Protein AF-A0A7S0LTJ5-F1 (afdb_monomer)

Sequence (245 aa):
NITTPVTHLGFISEWAPYTSPRCLSLFGGDMSKCTDASYAWQAVRTPLFIRENQFDTAKLANCGLDMRRVLSATDYSYLKQWGTWVRQVLSEIGARPEHGFFSPSCLEHGGNLGWSVAPAIKNVSMRAALSAWFFETGAAATQLVDECGELPCTVGQTERACPHLPSQDPLPASCQARLEQLCPGLEGEGDICDECVERHAGGLIAHGCPKRGPPVLSAYCGSLDTTIGHVVCDLNDGARERHSK

Solvent-accessible surface area (backbone atoms only — not comparable to full-atom values): 14331 Å² total; per-residue (Å²): 136,84,80,72,73,85,64,77,46,62,60,52,73,73,63,58,68,91,68,61,69,61,31,26,66,74,51,78,62,42,62,69,48,55,75,34,69,92,50,31,56,80,51,54,84,68,74,47,75,46,77,49,44,46,40,30,45,63,62,42,39,77,28,52,48,66,79,66,44,69,77,47,76,67,53,55,54,47,46,33,51,47,30,50,50,46,52,49,52,51,51,63,51,51,74,40,78,72,36,27,31,44,28,48,33,21,57,41,64,69,74,55,68,41,80,89,45,30,41,41,53,95,85,40,39,57,51,51,19,51,51,16,50,76,66,67,63,72,79,42,69,28,69,42,71,51,80,91,61,62,56,60,37,61,56,47,103,50,101,39,48,38,56,74,66,57,70,86,65,75,72,48,70,59,21,50,57,48,45,47,71,76,42,65,91,25,70,35,51,36,70,65,23,43,56,44,51,62,76,40,42,73,67,37,40,76,40,67,32,78,92,75,61,60,39,67,46,14,64,42,13,30,58,84,74,79,79,71,81,69,64,60,65,46,82,90,46,89,84,51,83,70,80,82,130

Foldseek 3Di:
DDPPPPPPCPCCVVVVDDFDPQLCVVVVNPVVLSVDPLRVVVSDPAAEEEEEELAAQVVQVVQQDDLLADADPVNLVLQLVSSVLSVVSLVVVVVPVLYFYDYALANYHPPQRDQPQPAAAVNHGPVNLVCCSVVVVVPDPRHGYHDPDSHRDFPDPDPNTGADRQDPDPQDPQLVVVLCVQPPPQFQVAPVSVVSCVVCLVVSVVRVHDNDDSNVCNRGNRHPCVPDDGQGADPVDPDDRDPDD

Mean predicted aligned error: 9.46 Å

Structure (mmCIF, N/CA/C/O backbone):
data_AF-A0A7S0LTJ5-F1
#
_entry.id   AF-A0A7S0LTJ5-F1
#
loop_
_atom_site.group_PDB
_atom_site.id
_atom_site.type_symbol
_atom_site.label_atom_id
_atom_site.label_alt_id
_atom_site.label_comp_id
_atom_site.label_asym_id
_atom_site.label_entity_id
_atom_site.label_seq_id
_atom_site.pdbx_PDB_ins_code
_atom_site.Cartn_x
_atom_site.Cartn_y
_atom_site.Cartn_z
_atom_site.occupancy
_atom_site.B_iso_or_equiv
_atom_site.auth_seq_id
_atom_site.auth_comp_id
_atom_site.auth_asym_id
_atom_site.auth_atom_id
_atom_site.pdbx_PDB_model_num
ATOM 1 N N . ASN A 1 1 ? 8.424 -39.182 2.571 1.00 37.88 1 ASN A N 1
ATOM 2 C CA . ASN A 1 1 ? 8.804 -37.762 2.423 1.00 37.88 1 ASN A CA 1
ATOM 3 C C . ASN A 1 1 ? 7.888 -36.918 3.277 1.00 37.88 1 ASN A C 1
ATOM 5 O O . ASN A 1 1 ? 6.763 -36.650 2.882 1.00 37.88 1 ASN A O 1
ATOM 9 N N . ILE A 1 2 ? 8.342 -36.622 4.492 1.00 31.58 2 ILE A N 1
ATOM 10 C CA . ILE A 1 2 ? 7.628 -35.792 5.460 1.00 31.58 2 ILE A CA 1
ATOM 11 C C . ILE A 1 2 ? 7.921 -34.348 5.061 1.00 31.58 2 ILE A C 1
ATOM 13 O O . ILE A 1 2 ? 9.043 -33.882 5.221 1.00 31.58 2 ILE A O 1
ATOM 17 N N . THR A 1 3 ? 6.940 -33.666 4.478 1.00 39.22 3 THR A N 1
ATOM 18 C CA . THR A 1 3 ? 6.964 -32.210 4.332 1.00 39.22 3 THR A CA 1
ATOM 19 C C . THR A 1 3 ? 6.720 -31.627 5.715 1.00 39.22 3 THR A C 1
ATOM 21 O O . THR A 1 3 ? 5.573 -31.419 6.111 1.00 39.22 3 THR A O 1
ATOM 24 N N . THR A 1 4 ? 7.781 -31.444 6.498 1.00 43.00 4 THR A N 1
ATOM 25 C CA . THR A 1 4 ? 7.702 -30.573 7.669 1.00 43.00 4 THR A CA 1
ATOM 26 C C . THR A 1 4 ? 7.307 -29.191 7.157 1.00 43.00 4 THR A C 1
ATOM 28 O O . THR A 1 4 ? 8.026 -28.667 6.303 1.00 43.00 4 THR A O 1
ATOM 31 N N . PRO A 1 5 ? 6.162 -28.631 7.588 1.00 47.91 5 PRO A N 1
ATOM 32 C CA . PRO A 1 5 ? 5.799 -27.272 7.215 1.00 47.91 5 PRO A CA 1
ATOM 33 C C . PRO A 1 5 ? 6.968 -26.365 7.587 1.00 47.91 5 PRO A C 1
ATOM 35 O O . PRO A 1 5 ? 7.539 -26.535 8.666 1.00 47.91 5 PRO A O 1
ATOM 38 N N . VAL A 1 6 ? 7.357 -25.464 6.682 1.00 46.94 6 VAL A N 1
ATOM 39 C CA . VAL A 1 6 ? 8.363 -24.448 6.982 1.00 46.94 6 VAL A CA 1
ATOM 40 C C . VAL A 1 6 ? 7.808 -23.660 8.150 1.00 46.94 6 VAL A C 1
ATOM 42 O O . VAL A 1 6 ? 6.841 -22.909 8.055 1.00 46.94 6 VAL A O 1
ATOM 45 N N . THR A 1 7 ? 8.356 -23.943 9.317 1.00 48.09 7 THR A N 1
ATOM 46 C CA . THR A 1 7 ? 7.959 -23.280 10.527 1.00 48.09 7 THR A CA 1
ATOM 47 C C . THR A 1 7 ? 8.568 -21.890 10.459 1.00 48.09 7 THR A C 1
ATOM 49 O O . THR A 1 7 ? 9.684 -21.678 10.921 1.00 48.09 7 THR A O 1
ATOM 52 N N . HIS A 1 8 ? 7.781 -20.915 9.997 1.00 50.94 8 HIS A N 1
ATOM 53 C CA . HIS A 1 8 ? 7.947 -19.497 10.353 1.00 50.94 8 HIS A CA 1
ATOM 54 C C . HIS A 1 8 ? 8.016 -19.283 11.892 1.00 50.94 8 HIS A C 1
ATOM 56 O O . HIS A 1 8 ? 8.243 -18.172 12.367 1.00 50.94 8 HIS A O 1
ATOM 62 N N . LEU A 1 9 ? 7.852 -20.362 12.679 1.00 48.22 9 LEU A N 1
ATOM 63 C CA . LEU A 1 9 ? 7.954 -20.451 14.131 1.00 48.22 9 LEU A CA 1
ATOM 64 C C . LEU A 1 9 ? 9.292 -20.017 14.719 1.00 48.22 9 LEU A C 1
ATOM 66 O O . LEU A 1 9 ? 9.274 -19.781 15.915 1.00 48.22 9 LEU A O 1
ATOM 70 N N . GLY A 1 10 ? 10.392 -19.875 13.966 1.00 55.12 10 GLY A N 1
ATOM 71 C CA . GLY A 1 10 ? 11.658 -19.400 14.552 1.00 55.12 10 GLY A CA 1
ATOM 72 C C . GLY A 1 10 ? 11.439 -18.139 15.395 1.00 55.12 10 GLY A C 1
ATOM 73 O O . GLY A 1 10 ? 11.703 -18.126 16.592 1.00 55.12 10 GLY A O 1
ATOM 74 N N . PHE A 1 11 ? 10.751 -17.142 14.830 1.00 60.41 11 PHE A N 1
ATOM 75 C CA . PHE A 1 11 ? 10.430 -15.914 15.558 1.00 60.41 11 PHE A CA 1
ATOM 76 C C . PHE A 1 11 ? 9.424 -16.109 16.701 1.00 60.41 11 PHE A C 1
ATOM 78 O O . PHE A 1 11 ? 9.600 -15.533 17.770 1.00 60.41 11 PHE A O 1
ATOM 85 N N . ILE A 1 12 ? 8.373 -16.915 16.526 1.00 66.62 12 ILE A N 1
ATOM 86 C CA . ILE A 1 12 ? 7.341 -17.071 17.566 1.00 66.62 12 ILE A CA 1
ATOM 87 C C . ILE A 1 12 ? 7.867 -17.881 18.758 1.00 66.62 12 ILE A C 1
ATOM 89 O O . ILE A 1 12 ? 7.607 -17.509 19.901 1.00 66.62 12 ILE A O 1
ATOM 93 N N . SER A 1 13 ? 8.617 -18.961 18.516 1.00 70.94 13 SER A N 1
ATOM 94 C CA . SER A 1 13 ? 9.175 -19.795 19.582 1.00 70.94 13 SER A CA 1
ATOM 95 C C . SER A 1 13 ? 10.356 -19.141 20.290 1.00 70.94 13 SER A C 1
ATOM 97 O O . SER A 1 13 ? 10.525 -19.364 21.484 1.00 70.94 13 SER A O 1
ATOM 99 N N . GLU A 1 14 ? 11.160 -18.342 19.583 1.00 78.38 14 GLU A N 1
ATOM 100 C CA . GLU A 1 14 ? 12.321 -17.672 20.182 1.00 78.38 14 GLU A CA 1
ATOM 101 C C . GLU A 1 14 ? 11.928 -16.409 20.952 1.00 78.38 14 GLU A C 1
ATOM 103 O O . GLU A 1 14 ? 12.437 -16.176 22.046 1.00 78.38 14 GLU A O 1
ATOM 108 N N . TRP A 1 15 ? 11.012 -15.600 20.410 1.00 78.19 15 TRP A N 1
ATOM 109 C CA . TRP A 1 15 ? 10.665 -14.305 21.002 1.00 78.19 15 TRP A CA 1
ATOM 110 C C . TRP A 1 15 ? 9.466 -14.371 21.942 1.00 78.19 15 TRP A C 1
ATOM 112 O O . TRP A 1 15 ? 9.281 -13.448 22.734 1.00 78.19 15 TRP A O 1
ATOM 122 N N . ALA A 1 16 ? 8.652 -15.431 21.849 1.00 80.56 16 ALA A N 1
ATOM 123 C CA . ALA A 1 16 ? 7.421 -15.615 22.618 1.00 80.56 16 ALA A CA 1
ATOM 124 C C . ALA A 1 16 ? 6.606 -14.307 22.737 1.00 80.56 16 ALA A C 1
ATOM 126 O O . ALA A 1 16 ? 6.333 -13.844 23.851 1.00 80.56 16 ALA A O 1
ATOM 127 N N . PRO A 1 17 ? 6.261 -13.657 21.604 1.00 84.12 17 PRO A N 1
ATOM 128 C CA . PRO A 1 17 ? 5.678 -12.326 21.635 1.00 84.12 17 PRO A CA 1
ATOM 129 C C . PRO A 1 17 ? 4.364 -12.341 22.413 1.00 84.12 17 PRO A C 1
ATOM 131 O O . PRO A 1 17 ? 3.536 -13.249 22.266 1.00 84.12 17 PRO A O 1
ATOM 134 N N . TYR A 1 18 ? 4.149 -11.301 23.222 1.00 88.88 18 TYR A N 1
ATOM 135 C CA . TYR A 1 18 ? 2.863 -11.122 23.879 1.00 88.88 18 TYR A CA 1
ATOM 136 C C . TYR A 1 18 ? 1.756 -11.098 22.823 1.00 88.88 18 TYR A C 1
ATOM 138 O O . TYR A 1 18 ? 1.760 -10.268 21.914 1.00 88.88 18 TYR A O 1
ATOM 146 N N . THR A 1 19 ? 0.794 -12.003 22.971 1.00 90.81 19 THR A N 1
ATOM 147 C CA . THR A 1 19 ? -0.366 -12.098 22.092 1.00 90.81 19 THR A CA 1
ATOM 148 C C . THR A 1 19 ? -1.629 -11.899 22.915 1.00 90.81 19 THR A C 1
ATOM 150 O O . THR A 1 19 ? -1.795 -12.505 23.974 1.00 90.81 19 THR A O 1
ATOM 153 N N . SER A 1 20 ? -2.538 -11.051 22.432 1.00 93.69 20 SER A N 1
ATOM 154 C CA . SER A 1 20 ? -3.807 -10.786 23.113 1.00 93.69 20 SER A CA 1
ATOM 155 C C . SER A 1 20 ? -4.600 -12.088 23.320 1.00 93.69 20 SER A C 1
ATOM 157 O O . SER A 1 20 ? -4.932 -12.747 22.328 1.00 93.69 20 SER A O 1
ATOM 159 N N . PRO A 1 21 ? -5.002 -12.437 24.562 1.00 96.25 21 PRO A N 1
ATOM 160 C CA . PRO A 1 21 ? -5.825 -13.622 24.820 1.00 96.25 21 PRO A CA 1
ATOM 161 C C . PRO A 1 21 ? -7.136 -13.621 24.030 1.00 96.25 21 PRO A C 1
ATOM 163 O O . PRO A 1 21 ? -7.626 -14.669 23.617 1.00 96.25 21 PRO A O 1
ATOM 166 N N . ARG A 1 22 ? -7.692 -12.431 23.767 1.00 96.56 22 ARG A N 1
ATOM 167 C CA . ARG A 1 22 ? -8.892 -12.280 22.940 1.00 96.56 22 ARG A CA 1
ATOM 168 C C . ARG A 1 22 ? -8.631 -12.677 21.491 1.00 96.56 22 ARG A C 1
ATOM 170 O O . ARG A 1 22 ? -9.477 -13.335 20.903 1.00 96.56 22 ARG A O 1
ATOM 177 N N . CYS A 1 23 ? -7.489 -12.291 20.930 1.00 96.81 23 CYS A N 1
ATOM 178 C CA . CYS A 1 23 ? -7.141 -12.679 19.568 1.00 96.81 23 CYS A CA 1
ATOM 179 C C . CYS A 1 23 ? -6.970 -14.200 19.456 1.00 96.81 23 CYS A C 1
ATOM 181 O O . CYS A 1 23 ? -7.581 -14.823 18.593 1.00 96.81 23 CYS A O 1
ATOM 183 N N . LEU A 1 24 ? -6.248 -14.811 20.401 1.00 96.06 24 LEU A N 1
ATOM 184 C CA . LEU A 1 24 ? -6.096 -16.268 20.451 1.00 96.06 24 LEU A CA 1
ATOM 185 C C . LEU A 1 24 ? -7.447 -16.973 20.562 1.00 96.06 24 LEU A C 1
ATOM 187 O O . LEU A 1 24 ? -7.699 -17.931 19.841 1.00 96.06 24 LEU A O 1
ATOM 191 N N . SER A 1 25 ? -8.341 -16.477 21.420 1.00 97.25 25 SER A N 1
ATOM 192 C CA . SER A 1 25 ? -9.689 -17.030 21.546 1.00 97.25 25 SER A CA 1
ATOM 193 C C . SER A 1 25 ? -10.505 -16.909 20.255 1.00 97.25 25 SER A C 1
ATOM 195 O O . SER A 1 25 ? -11.292 -17.808 19.977 1.00 97.25 25 SER A O 1
ATOM 197 N N . LEU A 1 26 ? -10.348 -15.824 19.486 1.00 96.88 26 LEU A N 1
ATOM 198 C CA . LEU A 1 26 ? -11.060 -15.625 18.217 1.00 96.88 26 LEU A CA 1
ATOM 199 C C . LEU A 1 26 ? -10.574 -16.578 17.124 1.00 96.88 26 LEU A C 1
ATOM 201 O O . LEU A 1 26 ? -11.372 -17.032 16.309 1.00 96.88 26 LEU A O 1
ATOM 205 N N . PHE A 1 27 ? -9.284 -16.910 17.127 1.00 95.69 27 PHE A N 1
ATOM 206 C CA . PHE A 1 27 ? -8.656 -17.699 16.069 1.00 95.69 27 PHE A CA 1
ATOM 207 C C . PHE A 1 27 ? -8.180 -19.080 16.534 1.00 95.69 27 PHE A C 1
ATOM 209 O O . PHE A 1 27 ? -7.267 -19.653 15.949 1.00 95.69 27 PHE A O 1
ATOM 216 N N . GLY A 1 28 ? -8.796 -19.636 17.582 1.00 95.44 28 GLY A N 1
ATOM 217 C CA . GLY A 1 28 ? -8.545 -21.015 18.019 1.00 95.44 28 GLY A CA 1
ATOM 218 C C . GLY A 1 28 ? -7.107 -21.288 18.474 1.00 95.44 28 GLY A C 1
ATOM 219 O O . GLY A 1 28 ? -6.615 -22.399 18.310 1.00 95.44 28 GLY A O 1
ATOM 220 N N . GLY A 1 29 ? -6.423 -20.282 19.018 1.00 92.19 29 GLY A N 1
ATOM 221 C CA . GLY A 1 29 ? -5.027 -20.371 19.449 1.00 92.19 29 GLY A CA 1
ATOM 222 C C . GLY A 1 29 ? -4.000 -20.147 18.337 1.00 92.19 29 GLY A C 1
ATOM 223 O O . GLY A 1 29 ? -2.805 -20.249 18.604 1.00 92.19 29 GLY A O 1
ATOM 224 N N . ASP A 1 30 ? -4.430 -19.821 17.116 1.00 89.25 30 ASP A N 1
ATOM 225 C CA . ASP A 1 30 ? -3.524 -19.527 16.006 1.00 89.25 30 ASP A CA 1
ATOM 226 C C . ASP A 1 30 ? -2.819 -18.175 16.206 1.00 89.25 30 ASP A C 1
ATOM 228 O O . ASP A 1 30 ? -3.342 -17.105 15.882 1.00 89.25 30 ASP A O 1
ATOM 232 N N . MET A 1 31 ? -1.608 -18.229 16.765 1.00 89.00 31 MET A N 1
ATOM 233 C CA . MET A 1 31 ? -0.776 -17.050 17.009 1.00 89.00 31 MET A CA 1
ATOM 234 C C . MET A 1 31 ? -0.410 -16.300 15.725 1.00 89.00 31 MET A C 1
ATOM 236 O O . MET A 1 31 ? -0.262 -15.082 15.778 1.00 89.00 31 MET A O 1
ATOM 240 N N . SER A 1 32 ? -0.282 -16.987 14.584 1.00 86.06 32 SER A N 1
ATOM 241 C CA . SER A 1 32 ? 0.145 -16.352 13.330 1.00 86.06 32 SER A CA 1
ATOM 242 C C . SER A 1 32 ? -0.862 -15.293 12.875 1.00 86.06 32 SER A C 1
ATOM 244 O O . SER A 1 32 ? -0.485 -14.154 12.594 1.00 86.06 32 SER A O 1
ATOM 246 N N . LYS A 1 33 ? -2.160 -15.599 12.975 1.00 89.75 33 LYS A N 1
ATOM 247 C CA . LYS A 1 33 ? -3.250 -14.647 12.713 1.00 89.75 33 LYS A CA 1
ATOM 248 C C . LYS A 1 33 ? -3.207 -13.447 13.646 1.00 89.75 33 LYS A C 1
ATOM 250 O O . LYS A 1 33 ? -3.517 -12.335 13.248 1.00 89.75 33 LYS A O 1
ATOM 255 N N . CYS A 1 34 ? -2.758 -13.630 14.881 1.00 92.06 34 CYS A N 1
ATOM 256 C CA . CYS A 1 34 ? -2.624 -12.518 15.813 1.00 92.06 34 CYS A CA 1
ATOM 257 C C . CYS A 1 34 ? -1.423 -11.604 15.543 1.00 92.06 34 CYS A C 1
ATOM 259 O O . CYS A 1 34 ? -1.352 -10.527 16.133 1.00 92.06 34 CYS A O 1
ATOM 261 N N . THR A 1 35 ? -0.517 -12.001 14.647 1.00 89.25 35 THR A N 1
ATOM 262 C CA . THR A 1 35 ? 0.566 -11.146 14.134 1.00 89.25 35 THR A CA 1
ATOM 263 C C . THR A 1 35 ? 0.222 -10.468 12.805 1.00 89.25 35 THR A C 1
ATOM 265 O O . THR A 1 35 ? 0.933 -9.560 12.376 1.00 89.25 35 THR A O 1
ATOM 268 N N . ASP A 1 36 ? -0.883 -10.864 12.171 1.00 90.31 36 ASP A N 1
ATOM 269 C CA . ASP A 1 36 ? -1.377 -10.282 10.929 1.00 90.31 36 ASP A CA 1
ATOM 270 C C . ASP A 1 36 ? -2.468 -9.247 11.230 1.00 90.31 36 ASP A C 1
ATOM 272 O O . ASP A 1 36 ? -3.518 -9.555 11.800 1.00 90.31 36 ASP A O 1
ATOM 276 N N . ALA A 1 37 ? -2.228 -7.998 10.829 1.00 92.81 37 ALA A N 1
ATOM 277 C CA . ALA A 1 37 ? -3.147 -6.894 11.068 1.00 92.81 37 ALA A CA 1
ATOM 278 C C . ALA A 1 37 ? -4.538 -7.121 10.450 1.00 92.81 37 ALA A C 1
ATOM 280 O O . ALA A 1 37 ? -5.510 -6.643 11.032 1.00 92.81 37 ALA A O 1
ATOM 281 N N . SER A 1 38 ? -4.650 -7.875 9.346 1.00 93.31 38 SER A N 1
ATOM 282 C CA . SER A 1 38 ? -5.925 -8.201 8.680 1.00 93.31 38 SER A CA 1
ATOM 283 C C . SER A 1 38 ? -6.841 -9.106 9.518 1.00 93.31 38 SER A C 1
ATOM 285 O O . SER A 1 38 ? -8.058 -9.100 9.331 1.00 93.31 38 SER A O 1
ATOM 287 N N . TYR A 1 39 ? -6.283 -9.801 10.513 1.00 94.94 39 TYR A N 1
ATOM 288 C CA . TYR A 1 39 ? -7.016 -10.617 11.485 1.00 94.94 39 TYR A CA 1
ATOM 289 C C . TYR A 1 39 ? -7.052 -9.959 12.865 1.00 94.94 39 TYR A C 1
ATOM 291 O O . TYR A 1 39 ? -8.103 -9.882 13.508 1.00 94.94 39 TYR A O 1
ATOM 299 N N . ALA A 1 40 ? -5.904 -9.462 13.331 1.00 94.69 40 ALA A N 1
ATOM 300 C CA . ALA A 1 40 ? -5.726 -8.965 14.689 1.00 94.69 40 ALA A CA 1
ATOM 301 C C . ALA A 1 40 ? -6.661 -7.793 15.031 1.00 94.69 40 ALA A C 1
ATOM 303 O O . ALA A 1 40 ? -7.075 -7.667 16.188 1.00 94.69 40 ALA A O 1
ATOM 304 N N . TRP A 1 41 ? -7.055 -6.971 14.047 1.00 95.62 41 TRP A N 1
ATOM 305 C CA . TRP A 1 41 ? -7.954 -5.831 14.261 1.00 95.62 41 TRP A CA 1
ATOM 306 C C . TRP A 1 41 ? -9.304 -6.235 14.880 1.00 95.62 41 TRP A C 1
ATOM 308 O O . TRP A 1 41 ? -9.845 -5.499 15.705 1.00 95.62 41 TRP A O 1
ATOM 318 N N . GLN A 1 42 ? -9.814 -7.437 14.579 1.00 95.94 42 GLN A N 1
ATOM 319 C CA . GLN A 1 42 ? -11.087 -7.948 15.114 1.00 95.94 42 GLN A CA 1
ATOM 320 C C . GLN A 1 42 ? -11.041 -8.146 16.642 1.00 95.94 42 GLN A C 1
ATOM 322 O O . GLN A 1 42 ? -12.054 -8.087 17.353 1.00 95.94 42 GLN A O 1
ATOM 327 N N . ALA A 1 43 ? -9.840 -8.364 17.183 1.00 96.44 43 ALA A N 1
ATOM 328 C CA . ALA A 1 43 ? -9.614 -8.493 18.614 1.00 96.44 43 ALA A CA 1
ATOM 329 C C . ALA A 1 43 ? -9.488 -7.136 19.328 1.00 96.44 43 ALA A C 1
ATOM 331 O O . ALA A 1 43 ? -9.610 -7.092 20.557 1.00 96.44 43 ALA A O 1
ATOM 332 N N . VAL A 1 44 ? -9.264 -6.041 18.594 1.00 95.56 44 VAL A N 1
ATOM 333 C CA . VAL A 1 44 ? -9.049 -4.709 19.165 1.00 95.56 44 VAL A CA 1
ATOM 334 C C . VAL A 1 44 ? -10.387 -4.046 19.500 1.00 95.56 44 VAL A C 1
ATOM 336 O O . VAL A 1 44 ? -11.295 -3.933 18.675 1.00 95.56 44 VAL A O 1
ATOM 339 N N . ARG A 1 45 ? -10.518 -3.608 20.758 1.00 95.69 45 ARG A N 1
ATOM 340 C CA . ARG A 1 45 ? -11.715 -2.906 21.253 1.00 95.69 45 ARG A CA 1
ATOM 341 C C . ARG A 1 45 ? -11.638 -1.399 21.064 1.00 95.69 45 ARG A C 1
ATOM 343 O O . ARG A 1 45 ? -12.667 -0.764 20.877 1.00 95.69 45 ARG A O 1
ATOM 350 N N . THR A 1 46 ? -10.441 -0.838 21.172 1.00 96.94 46 THR A N 1
ATOM 351 C CA . THR A 1 46 ? -10.221 0.598 21.025 1.00 96.94 46 THR A CA 1
ATOM 352 C C . THR A 1 46 ? -10.352 1.010 19.561 1.00 96.94 46 THR A C 1
ATOM 354 O O . THR A 1 46 ? -9.994 0.224 18.680 1.00 96.94 46 THR A O 1
ATOM 357 N N . PRO A 1 47 ? -10.823 2.233 19.280 1.00 96.62 47 PRO A N 1
ATOM 358 C CA . PRO A 1 47 ? -10.717 2.818 17.952 1.00 96.62 47 PRO A CA 1
ATOM 359 C C . PRO A 1 47 ? -9.287 2.711 17.402 1.00 96.62 47 PRO A C 1
ATOM 361 O O . PRO A 1 47 ? -8.316 2.923 18.131 1.00 96.62 47 PRO A O 1
ATOM 364 N N . LEU A 1 48 ? -9.164 2.371 16.120 1.00 97.3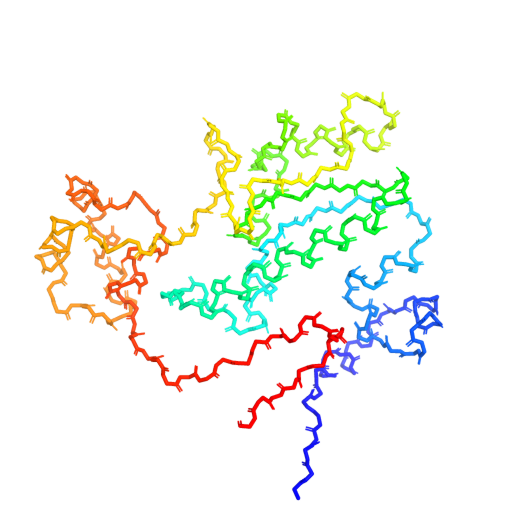1 48 LEU A N 1
ATOM 365 C CA . LEU A 1 48 ? -7.903 2.256 15.399 1.00 97.31 48 LEU A CA 1
ATOM 366 C C . LEU A 1 48 ? -7.839 3.312 14.301 1.00 97.31 48 LEU A C 1
ATOM 368 O O . LEU A 1 48 ? -8.839 3.564 13.632 1.00 97.31 48 LEU A O 1
ATOM 372 N N . PHE A 1 49 ? -6.646 3.860 14.083 1.00 97.62 49 PHE A N 1
ATOM 373 C CA . PHE A 1 49 ? -6.318 4.586 12.865 1.00 97.62 49 PHE A CA 1
ATOM 374 C C . PHE A 1 49 ? -5.197 3.854 12.138 1.00 97.62 49 PHE A C 1
ATOM 376 O O . PHE A 1 49 ? -4.083 3.759 12.656 1.00 97.62 49 PHE A O 1
ATOM 383 N N . ILE A 1 50 ? -5.489 3.319 10.956 1.00 97.31 50 ILE A N 1
ATOM 384 C CA . ILE A 1 50 ? -4.539 2.513 10.184 1.00 97.31 50 ILE A CA 1
ATOM 385 C C . ILE A 1 50 ? -3.914 3.367 9.091 1.00 97.31 50 ILE A C 1
ATOM 387 O O . ILE A 1 50 ? -4.594 4.097 8.376 1.00 97.31 50 ILE A O 1
ATOM 391 N N . ARG A 1 51 ? -2.600 3.267 8.933 1.00 96.38 51 ARG A N 1
ATOM 392 C CA . ARG A 1 51 ? -1.878 3.947 7.865 1.00 96.38 51 ARG A CA 1
ATOM 393 C C . ARG A 1 51 ? -1.009 2.930 7.159 1.00 96.38 51 ARG A C 1
ATOM 395 O O . ARG A 1 51 ? -0.024 2.485 7.738 1.00 96.38 51 ARG A O 1
ATOM 402 N N . GLU A 1 52 ? -1.387 2.596 5.937 1.00 96.44 52 GLU A N 1
ATOM 403 C CA . GLU A 1 52 ? -0.784 1.494 5.196 1.00 96.44 52 GLU A CA 1
ATOM 404 C C . GLU A 1 52 ? -0.870 1.761 3.696 1.00 96.44 52 GLU A C 1
ATOM 406 O O . GLU A 1 52 ? -1.921 2.175 3.204 1.00 96.44 52 GLU A O 1
ATOM 411 N N . ASN A 1 53 ? 0.214 1.524 2.964 1.00 96.31 53 ASN A N 1
ATOM 412 C CA . ASN A 1 53 ? 0.175 1.591 1.509 1.00 96.31 53 ASN A CA 1
ATOM 413 C C . ASN A 1 53 ? -0.581 0.376 0.976 1.00 96.31 53 ASN A C 1
ATOM 415 O O . ASN A 1 53 ? -0.371 -0.743 1.435 1.00 96.31 53 ASN A O 1
ATOM 419 N N . GLN A 1 54 ? -1.411 0.561 -0.052 1.00 96.25 54 GLN A N 1
ATOM 420 C CA . GLN A 1 54 ? -2.105 -0.585 -0.654 1.00 96.25 54 GLN A CA 1
ATOM 421 C C . GLN A 1 54 ? -1.131 -1.613 -1.248 1.00 96.25 54 GLN A C 1
ATOM 423 O O . GLN A 1 54 ? -1.475 -2.786 -1.356 1.00 96.25 54 GLN A O 1
ATOM 428 N N . PHE A 1 55 ? 0.088 -1.190 -1.596 1.00 95.44 55 PHE A N 1
ATOM 429 C CA . PHE A 1 55 ? 1.128 -2.027 -2.185 1.00 95.44 55 PHE A CA 1
ATOM 430 C C . PHE A 1 55 ? 2.448 -1.877 -1.414 1.00 95.44 55 PHE A C 1
ATOM 432 O O . PHE A 1 55 ? 3.465 -1.454 -1.957 1.00 95.44 55 PHE A O 1
ATOM 439 N N . ASP A 1 56 ? 2.431 -2.190 -0.118 1.00 95.00 56 ASP A N 1
ATOM 440 C CA . ASP A 1 56 ? 3.637 -2.167 0.714 1.00 95.00 56 ASP A CA 1
ATOM 441 C C . ASP A 1 56 ? 4.715 -3.131 0.186 1.00 95.00 56 ASP A C 1
ATOM 443 O O . ASP A 1 56 ? 4.515 -4.348 0.105 1.00 95.00 56 ASP A O 1
ATOM 447 N N . THR A 1 57 ? 5.879 -2.588 -0.178 1.00 91.88 57 THR A N 1
ATOM 448 C CA . THR A 1 57 ? 6.943 -3.369 -0.821 1.00 91.88 57 THR A CA 1
ATOM 449 C C . THR A 1 57 ? 7.606 -4.369 0.119 1.00 91.88 57 THR A C 1
ATOM 451 O O . THR A 1 57 ? 8.066 -5.402 -0.360 1.00 91.88 57 THR A O 1
ATOM 454 N N . ALA A 1 58 ? 7.611 -4.146 1.439 1.00 91.12 58 ALA A N 1
ATOM 455 C CA . ALA A 1 58 ? 8.133 -5.129 2.386 1.00 91.12 58 ALA A CA 1
ATOM 456 C C . ALA A 1 58 ? 7.200 -6.342 2.489 1.00 91.12 58 ALA A C 1
ATOM 458 O O . ALA A 1 58 ? 7.664 -7.481 2.547 1.00 91.12 58 ALA A O 1
ATOM 459 N N . LYS A 1 59 ? 5.879 -6.124 2.462 1.00 91.19 59 LYS A N 1
ATOM 460 C CA . LYS A 1 59 ? 4.900 -7.223 2.441 1.00 91.19 59 LYS A CA 1
ATOM 461 C C . LYS A 1 59 ? 4.932 -8.002 1.135 1.00 91.19 59 LYS A C 1
ATOM 463 O O . LYS A 1 59 ? 4.963 -9.228 1.164 1.00 91.19 59 LYS A O 1
ATOM 468 N N . LEU A 1 60 ? 4.987 -7.302 0.009 1.00 91.81 60 LEU A N 1
ATOM 469 C CA . LEU A 1 60 ? 5.086 -7.933 -1.302 1.00 91.81 60 LEU A CA 1
ATOM 470 C C . LEU A 1 60 ? 6.387 -8.740 -1.455 1.00 91.81 60 LEU A C 1
ATOM 472 O O . LEU A 1 60 ? 6.336 -9.876 -1.927 1.00 91.81 60 LEU A O 1
ATOM 476 N N . ALA A 1 61 ? 7.524 -8.208 -0.991 1.00 89.31 61 ALA A N 1
ATOM 477 C CA . ALA A 1 61 ? 8.814 -8.900 -1.031 1.00 89.31 61 ALA A CA 1
ATOM 478 C C . ALA A 1 61 ? 8.835 -10.169 -0.169 1.00 89.31 61 ALA A C 1
ATOM 480 O O . ALA A 1 61 ? 9.335 -11.201 -0.614 1.00 89.31 61 ALA A O 1
ATOM 481 N N . ASN A 1 62 ? 8.229 -10.135 1.024 1.00 85.75 62 ASN A N 1
ATOM 482 C CA . ASN A 1 62 ? 8.072 -11.332 1.861 1.00 85.75 62 ASN A CA 1
ATOM 483 C C . ASN A 1 62 ? 7.247 -12.432 1.173 1.00 85.75 62 ASN A C 1
ATOM 485 O O . ASN A 1 62 ? 7.397 -13.601 1.506 1.00 85.75 62 ASN A O 1
ATOM 489 N N . CYS A 1 63 ? 6.415 -12.062 0.200 1.00 85.62 63 CYS A N 1
ATOM 490 C CA . CYS A 1 63 ? 5.633 -12.967 -0.637 1.00 85.62 63 CYS A CA 1
ATOM 491 C C . CYS A 1 63 ? 6.296 -13.269 -1.991 1.00 85.62 63 CYS A C 1
ATOM 493 O O . CYS A 1 63 ? 5.611 -13.627 -2.948 1.00 85.62 63 CYS A O 1
ATOM 495 N N . GLY A 1 64 ? 7.614 -13.081 -2.099 1.00 83.56 64 GLY A N 1
ATOM 496 C CA . GLY A 1 64 ? 8.399 -13.470 -3.269 1.00 83.56 64 GLY A CA 1
ATOM 497 C C . GLY A 1 64 ? 8.328 -12.512 -4.459 1.00 83.56 64 GLY A C 1
ATOM 498 O O . GLY A 1 64 ? 8.904 -12.828 -5.504 1.00 83.56 64 GLY A O 1
ATOM 499 N N . LEU A 1 65 ? 7.662 -11.356 -4.331 1.00 86.38 65 LEU A N 1
ATOM 500 C CA . LEU A 1 65 ? 7.653 -10.335 -5.378 1.00 86.38 65 LEU A CA 1
ATOM 501 C C . LEU A 1 65 ? 8.937 -9.498 -5.314 1.00 86.38 65 LEU A C 1
ATOM 503 O O . LEU A 1 65 ? 9.095 -8.656 -4.430 1.00 86.38 65 LEU A O 1
ATOM 507 N N . ASP A 1 66 ? 9.841 -9.697 -6.272 1.00 83.75 66 ASP A N 1
ATOM 508 C CA . ASP A 1 66 ? 11.043 -8.872 -6.390 1.00 83.75 66 ASP A CA 1
ATOM 509 C C . ASP A 1 66 ? 10.763 -7.635 -7.249 1.00 83.75 66 ASP A C 1
ATOM 511 O O . ASP A 1 66 ? 10.649 -7.698 -8.472 1.00 83.75 66 ASP A O 1
ATOM 515 N N . MET A 1 67 ? 10.663 -6.485 -6.591 1.00 80.38 67 MET A N 1
ATOM 516 C CA . MET A 1 67 ? 10.415 -5.199 -7.242 1.00 80.38 67 MET A CA 1
ATOM 517 C C . MET A 1 67 ? 11.642 -4.625 -7.969 1.00 80.38 67 MET A C 1
ATOM 519 O O . MET A 1 67 ? 11.527 -3.586 -8.620 1.00 80.38 67 MET A O 1
ATOM 523 N N . ARG A 1 68 ? 12.813 -5.268 -7.855 1.00 75.12 68 ARG A N 1
ATOM 524 C CA . ARG A 1 68 ? 14.057 -4.859 -8.526 1.00 75.12 68 ARG A CA 1
ATOM 525 C C . ARG A 1 68 ? 14.202 -5.442 -9.926 1.00 75.12 68 ARG A C 1
ATOM 527 O O . ARG A 1 68 ? 15.120 -5.045 -10.630 1.00 75.12 68 ARG A O 1
ATOM 534 N N . ARG A 1 69 ? 13.335 -6.375 -10.331 1.00 74.94 69 ARG A N 1
ATOM 535 C CA . ARG A 1 69 ? 13.328 -6.950 -11.683 1.00 74.94 69 ARG A CA 1
ATOM 536 C C . ARG A 1 69 ? 12.176 -6.407 -12.519 1.00 74.94 69 ARG A C 1
ATOM 538 O O . ARG A 1 69 ? 11.224 -5.821 -12.003 1.00 74.94 69 ARG A O 1
ATOM 545 N N . VAL A 1 70 ? 12.232 -6.688 -13.818 1.00 73.69 70 VAL A N 1
ATOM 546 C CA . VAL A 1 70 ? 11.074 -6.519 -14.697 1.00 73.69 70 VAL A CA 1
ATOM 547 C C . VAL A 1 70 ? 9.942 -7.411 -14.199 1.00 73.69 70 VAL A C 1
ATOM 549 O O . VAL A 1 70 ? 10.100 -8.624 -14.020 1.00 73.69 70 VAL A O 1
ATOM 552 N N . LEU A 1 71 ? 8.790 -6.792 -13.966 1.00 83.12 71 LEU A N 1
ATOM 553 C CA . LEU A 1 71 ? 7.589 -7.491 -13.545 1.00 83.12 71 LEU A CA 1
ATOM 554 C C . LEU A 1 71 ? 6.975 -8.232 -14.739 1.00 83.12 71 LEU A C 1
ATOM 556 O O . LEU A 1 71 ? 6.708 -7.655 -15.792 1.00 83.12 71 LEU A O 1
ATOM 560 N N . SER A 1 72 ? 6.725 -9.521 -14.560 1.00 83.62 72 SER A N 1
ATOM 561 C CA . SER A 1 72 ? 6.022 -10.379 -15.510 1.00 83.62 72 SER A CA 1
ATOM 562 C C . SER A 1 72 ? 4.508 -10.157 -15.441 1.00 83.62 72 SER A C 1
ATOM 564 O O . SER A 1 72 ? 3.985 -9.611 -14.470 1.00 83.62 72 SER A O 1
ATOM 566 N N . ALA A 1 73 ? 3.755 -10.659 -16.423 1.00 84.88 73 ALA A N 1
ATOM 567 C CA . ALA A 1 73 ? 2.288 -10.630 -16.379 1.00 84.88 73 ALA A CA 1
ATOM 568 C C . ALA A 1 73 ? 1.702 -11.294 -15.110 1.00 84.88 73 ALA A C 1
ATOM 570 O O . ALA A 1 73 ? 0.674 -10.845 -14.591 1.00 84.88 73 ALA A O 1
ATOM 571 N N . THR A 1 74 ? 2.369 -12.327 -14.584 1.00 86.38 74 THR A N 1
ATOM 572 C CA . THR A 1 74 ? 1.999 -12.987 -13.323 1.00 86.38 74 THR A CA 1
ATOM 573 C C . THR A 1 74 ? 2.164 -12.043 -12.135 1.00 86.38 74 THR A C 1
ATOM 575 O O . THR A 1 74 ? 1.268 -11.959 -11.300 1.00 86.38 74 THR A O 1
ATOM 578 N N . ASP A 1 75 ? 3.248 -11.266 -12.095 1.00 88.44 75 ASP A N 1
ATOM 579 C CA . ASP A 1 75 ? 3.503 -10.295 -11.026 1.00 88.44 75 ASP A CA 1
ATOM 580 C C . ASP A 1 75 ? 2.456 -9.180 -11.009 1.00 88.44 75 ASP A C 1
ATOM 582 O O . ASP A 1 75 ? 1.915 -8.843 -9.958 1.00 88.44 75 ASP A O 1
ATOM 586 N N . TYR A 1 76 ? 2.094 -8.645 -12.180 1.00 89.12 76 TYR A N 1
ATOM 587 C CA . TYR A 1 76 ? 1.007 -7.666 -12.274 1.00 89.12 76 TYR A CA 1
ATOM 588 C C . TYR A 1 76 ? -0.333 -8.264 -11.838 1.00 89.12 76 TYR A C 1
ATOM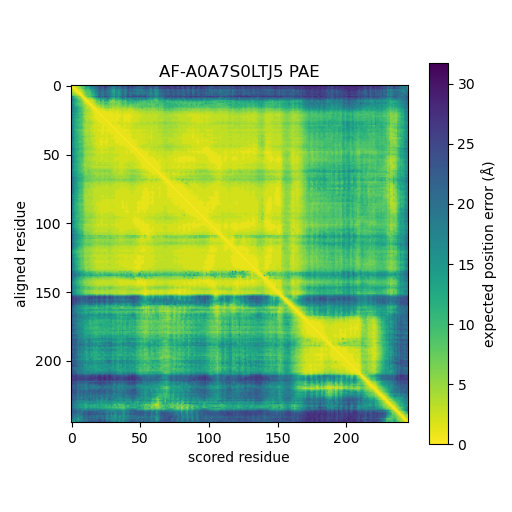 590 O O . TYR A 1 76 ? -1.108 -7.600 -11.153 1.00 89.12 76 TYR A O 1
ATOM 598 N N . SER A 1 77 ? -0.609 -9.518 -12.200 1.00 88.62 77 SER A N 1
ATOM 599 C CA . SER A 1 77 ? -1.823 -10.213 -11.757 1.00 88.62 77 SER A CA 1
ATOM 600 C C . SER A 1 77 ? -1.840 -10.410 -10.241 1.00 88.62 77 SER A C 1
ATOM 602 O O . SER A 1 77 ? -2.896 -10.274 -9.623 1.00 88.62 77 SER A O 1
ATOM 604 N N . TYR A 1 78 ? -0.687 -10.688 -9.629 1.00 90.56 78 TYR A N 1
ATOM 605 C CA . TYR A 1 78 ? -0.553 -10.762 -8.178 1.00 90.56 78 TYR A CA 1
ATOM 606 C C . TYR A 1 78 ? -0.768 -9.400 -7.514 1.00 90.56 78 TYR A C 1
ATOM 608 O O . TYR A 1 78 ? -1.574 -9.301 -6.594 1.00 90.56 78 TYR A O 1
ATOM 616 N N . LEU A 1 79 ? -0.142 -8.333 -8.025 1.00 93.00 79 LEU A N 1
ATOM 617 C CA . LEU A 1 79 ? -0.344 -6.972 -7.522 1.00 93.00 79 LEU A CA 1
ATOM 618 C C . LEU A 1 79 ? -1.827 -6.586 -7.531 1.00 93.00 79 LEU A C 1
ATOM 620 O O . LEU A 1 79 ? -2.340 -6.109 -6.523 1.00 93.00 79 LEU A O 1
ATOM 624 N N . LYS A 1 80 ? -2.549 -6.847 -8.626 1.00 93.50 80 LYS A N 1
ATOM 625 C CA . LYS A 1 80 ? -3.995 -6.573 -8.706 1.00 93.50 80 LYS A CA 1
ATOM 626 C C . LYS A 1 80 ? -4.794 -7.305 -7.627 1.00 93.50 80 LYS A C 1
ATOM 628 O O . LYS A 1 80 ? -5.674 -6.707 -7.001 1.00 93.50 80 LYS A O 1
ATOM 633 N N . GLN A 1 81 ? -4.492 -8.585 -7.408 1.00 93.38 81 GLN A N 1
ATOM 634 C CA . GLN A 1 81 ? -5.140 -9.384 -6.365 1.00 93.38 81 GLN A CA 1
ATOM 635 C C . GLN A 1 81 ? -4.813 -8.835 -4.972 1.00 93.38 81 GLN A C 1
ATOM 637 O O . GLN A 1 81 ? -5.725 -8.629 -4.176 1.00 93.38 81 GLN A O 1
ATOM 642 N N . TRP A 1 82 ? -3.546 -8.504 -4.713 1.00 94.94 82 TRP A N 1
ATOM 643 C CA . TRP A 1 82 ? -3.091 -7.911 -3.457 1.00 94.94 82 TRP A C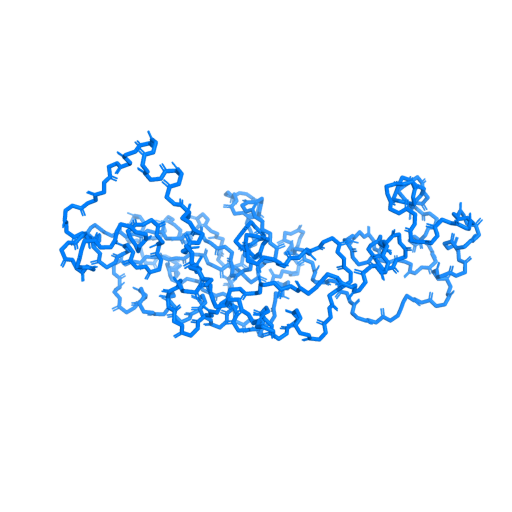A 1
ATOM 644 C C . TRP A 1 82 ? -3.811 -6.598 -3.144 1.00 94.94 82 TRP A C 1
ATOM 646 O O . TRP A 1 82 ? -4.423 -6.462 -2.087 1.00 94.94 82 TRP A O 1
ATOM 656 N N . GLY A 1 83 ? -3.808 -5.644 -4.080 1.00 95.00 83 GLY A N 1
ATOM 657 C CA . GLY A 1 83 ? -4.478 -4.358 -3.887 1.00 95.00 83 GLY A CA 1
ATOM 658 C C . GLY A 1 83 ? -5.982 -4.520 -3.654 1.00 95.00 83 GLY A C 1
ATOM 659 O O . GLY A 1 83 ? -6.564 -3.828 -2.821 1.00 95.00 83 GLY A O 1
ATOM 660 N N . THR A 1 84 ? -6.617 -5.469 -4.347 1.00 95.25 84 THR A N 1
ATOM 661 C CA . THR A 1 84 ? -8.037 -5.797 -4.139 1.00 95.25 84 THR A CA 1
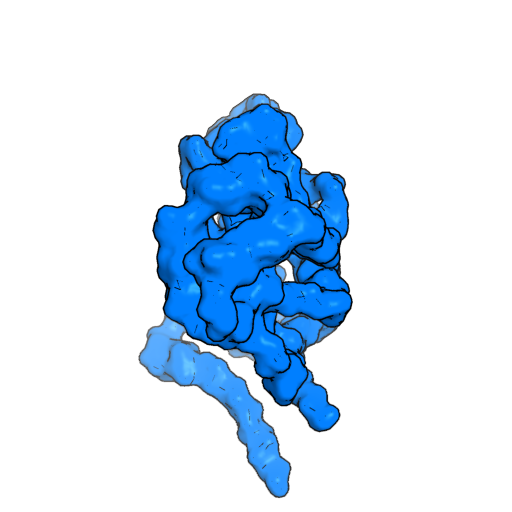ATOM 662 C C . THR A 1 84 ? -8.285 -6.341 -2.735 1.00 95.25 84 THR A C 1
ATOM 664 O O . THR A 1 84 ? -9.198 -5.870 -2.059 1.00 95.25 84 THR A O 1
ATOM 667 N N . TRP A 1 85 ? -7.439 -7.261 -2.271 1.00 95.62 85 TRP A N 1
ATOM 668 C CA . TRP A 1 85 ? -7.508 -7.812 -0.921 1.00 95.62 85 TRP A CA 1
ATOM 669 C C . TRP A 1 85 ? -7.315 -6.735 0.157 1.00 95.62 85 TRP A C 1
ATOM 671 O O . TRP A 1 85 ? -8.142 -6.632 1.062 1.00 95.62 85 TRP A O 1
ATOM 681 N N . VAL A 1 86 ? -6.306 -5.860 0.034 1.00 96.00 86 VAL A N 1
ATOM 682 C CA . VAL A 1 86 ? -6.091 -4.762 0.998 1.00 96.00 86 VAL A CA 1
ATOM 683 C C . VAL A 1 86 ? -7.311 -3.843 1.073 1.00 96.00 86 VAL A C 1
ATOM 685 O O . VAL A 1 86 ? -7.776 -3.517 2.167 1.00 96.00 86 VAL A O 1
ATOM 688 N N . ARG A 1 87 ? -7.874 -3.447 -0.076 1.00 96.44 87 ARG A N 1
ATOM 689 C CA . ARG A 1 87 ? -9.083 -2.609 -0.118 1.00 96.44 87 ARG A CA 1
ATOM 690 C C . ARG A 1 87 ? -10.287 -3.300 0.517 1.00 96.44 87 ARG A C 1
ATOM 692 O O . ARG A 1 87 ? -11.043 -2.643 1.230 1.00 96.44 87 ARG A O 1
ATOM 699 N N . GLN A 1 88 ? -10.450 -4.606 0.305 1.00 96.19 88 GLN A N 1
ATOM 700 C CA . GLN A 1 88 ? -11.504 -5.380 0.958 1.00 96.19 88 GLN A CA 1
ATOM 701 C C . GLN A 1 88 ? -11.337 -5.371 2.483 1.00 96.19 88 GLN A C 1
ATOM 703 O O . GLN A 1 88 ? -12.281 -5.018 3.188 1.00 96.19 88 GLN A O 1
ATOM 708 N N . VAL A 1 89 ? -10.141 -5.677 2.996 1.00 96.19 89 VAL A N 1
ATOM 709 C CA . VAL A 1 89 ? -9.859 -5.663 4.443 1.00 96.19 89 VAL A CA 1
ATOM 710 C C . VAL A 1 89 ? -10.141 -4.280 5.042 1.00 96.19 89 VAL A C 1
ATOM 712 O O . VAL A 1 89 ? -10.789 -4.169 6.082 1.00 96.19 89 VAL A O 1
ATOM 715 N N . LEU A 1 90 ? -9.722 -3.202 4.371 1.00 96.81 90 LEU A N 1
ATOM 716 C CA . LEU A 1 90 ? -10.018 -1.835 4.813 1.00 96.81 90 LEU A CA 1
ATOM 717 C C . LEU A 1 90 ? -11.515 -1.510 4.773 1.00 96.81 90 LEU A C 1
ATOM 719 O O . LEU A 1 90 ? -12.000 -0.817 5.664 1.00 96.81 90 LEU A O 1
ATOM 723 N N . SER A 1 91 ? -12.263 -2.025 3.795 1.00 96.44 91 SER A N 1
ATOM 724 C CA . SER A 1 91 ? -13.723 -1.894 3.757 1.00 96.44 91 SER A CA 1
ATOM 725 C C . SER A 1 91 ? -14.389 -2.606 4.939 1.00 96.44 91 SER A C 1
ATOM 727 O O . SER A 1 91 ? -15.329 -2.067 5.522 1.00 96.44 91 SER A O 1
ATOM 729 N N . GLU A 1 92 ? -13.912 -3.794 5.318 1.00 96.44 92 GLU A N 1
ATOM 730 C CA . GLU A 1 92 ? -14.410 -4.538 6.485 1.00 96.44 92 GLU A CA 1
ATOM 731 C C . GLU A 1 92 ? -14.126 -3.785 7.792 1.00 96.44 92 GLU A C 1
ATOM 733 O O . GLU A 1 92 ? -14.994 -3.684 8.659 1.00 96.44 92 GLU A O 1
ATOM 738 N N . ILE A 1 93 ? -12.940 -3.183 7.909 1.00 95.69 93 ILE A N 1
ATOM 739 C CA . ILE A 1 93 ? -12.585 -2.303 9.030 1.00 95.69 93 ILE A CA 1
ATOM 740 C C . ILE A 1 93 ? -13.467 -1.047 9.029 1.00 95.69 93 ILE A C 1
ATOM 742 O O . ILE A 1 93 ? -13.952 -0.636 10.082 1.00 95.69 93 ILE A O 1
ATOM 746 N N . GLY A 1 94 ? -13.710 -0.456 7.856 1.00 95.44 94 GLY A N 1
ATOM 747 C CA . GLY A 1 94 ? -14.510 0.757 7.675 1.00 95.44 94 GLY A CA 1
ATOM 748 C C . GLY A 1 94 ? -15.988 0.595 8.014 1.00 95.44 94 GLY A C 1
ATOM 749 O O . GLY A 1 94 ? -16.637 1.575 8.381 1.00 95.44 94 GLY A O 1
ATOM 750 N N . ALA A 1 95 ? -16.503 -0.640 8.003 1.00 95.75 95 ALA A N 1
ATOM 751 C CA . ALA A 1 95 ? -17.840 -0.955 8.507 1.00 95.75 95 ALA A CA 1
ATOM 752 C C . ALA A 1 95 ? -18.017 -0.598 10.000 1.00 95.75 95 ALA A C 1
ATOM 754 O O . ALA A 1 95 ? -19.148 -0.494 10.477 1.00 95.75 95 ALA A O 1
ATOM 755 N N . ARG A 1 96 ? -16.914 -0.382 10.733 1.00 95.44 96 ARG A N 1
ATOM 756 C CA . ARG A 1 96 ? -16.892 0.189 12.083 1.00 95.44 96 ARG A CA 1
ATOM 757 C C . ARG A 1 96 ? -16.531 1.681 12.012 1.00 95.44 96 ARG A C 1
ATOM 759 O O . ARG A 1 96 ? -15.360 2.013 11.811 1.00 95.44 96 ARG A O 1
ATOM 766 N N . PRO A 1 97 ? -17.500 2.599 12.173 1.00 95.31 97 PRO A N 1
ATOM 767 C CA . PRO A 1 97 ? -17.292 4.026 11.923 1.00 95.31 97 PRO A CA 1
ATOM 768 C C . PRO A 1 97 ? -16.317 4.691 12.904 1.00 95.31 97 PRO A C 1
ATOM 770 O O . PRO A 1 97 ? -15.775 5.750 12.599 1.00 95.31 97 PRO A O 1
ATOM 773 N N . GLU A 1 98 ? -16.062 4.086 14.068 1.00 95.62 98 GLU A N 1
ATOM 774 C CA . GLU A 1 98 ? -15.054 4.569 15.013 1.00 95.62 98 GLU A CA 1
ATOM 775 C C . GLU A 1 98 ? -13.613 4.370 14.509 1.00 95.62 98 GLU A C 1
ATOM 777 O O . GLU A 1 98 ? -12.670 4.953 15.045 1.00 95.62 98 GLU A O 1
ATOM 782 N N . HIS A 1 99 ? -13.405 3.528 13.496 1.00 96.94 99 HIS A N 1
ATOM 783 C CA . HIS A 1 99 ? -12.099 3.320 12.887 1.00 96.94 99 HIS A CA 1
ATOM 784 C C . HIS A 1 99 ? -11.830 4.336 11.780 1.00 96.94 99 HIS A C 1
ATOM 786 O O . HIS A 1 99 ? -12.719 4.730 11.026 1.00 96.94 99 HIS A O 1
ATOM 792 N N . GLY A 1 100 ? -10.568 4.737 11.674 1.00 97.62 100 GLY A N 1
ATOM 793 C CA . GLY A 1 100 ? -10.051 5.538 10.577 1.00 97.62 100 GLY A CA 1
ATOM 794 C C . GLY A 1 100 ? -8.960 4.791 9.824 1.00 97.62 100 GLY A C 1
ATOM 795 O O . GLY A 1 100 ? -8.314 3.882 10.352 1.00 97.62 100 GLY A O 1
ATOM 796 N N . PHE A 1 101 ? -8.730 5.190 8.583 1.00 97.81 101 PHE A N 1
ATOM 797 C CA . PHE A 1 101 ? -7.577 4.734 7.827 1.00 97.81 101 PHE A CA 1
ATOM 798 C C . PHE A 1 101 ? -7.155 5.738 6.762 1.00 97.81 101 PHE A C 1
ATOM 800 O O . PHE A 1 101 ? -7.953 6.524 6.252 1.00 97.81 101 PHE A O 1
ATOM 807 N N . PHE A 1 102 ? -5.877 5.680 6.411 1.00 97.44 102 PHE A N 1
ATOM 808 C CA . PHE A 1 102 ? -5.279 6.427 5.320 1.00 97.44 102 PHE A CA 1
ATOM 809 C C . PHE A 1 102 ? -4.438 5.475 4.473 1.00 97.44 102 PHE A C 1
ATOM 811 O O . PHE A 1 102 ? -3.341 5.089 4.887 1.00 97.44 102 PHE A O 1
ATOM 818 N N . SER A 1 103 ? -4.964 5.086 3.311 1.00 97.06 103 SER A N 1
ATOM 819 C CA . SER A 1 103 ? -4.358 4.067 2.458 1.00 97.06 103 SER A CA 1
ATOM 820 C C . SER A 1 103 ? -4.198 4.518 1.006 1.00 97.06 103 SER A C 1
ATOM 822 O O . SER A 1 103 ? -5.104 4.333 0.179 1.00 97.06 103 SER A O 1
ATOM 824 N N . PRO A 1 104 ? -3.059 5.149 0.675 1.00 95.50 104 PRO A N 1
ATOM 825 C CA . PRO A 1 104 ? -2.780 5.561 -0.690 1.00 95.50 104 PRO A CA 1
ATOM 826 C C . PRO A 1 104 ? -2.394 4.353 -1.556 1.00 95.50 104 PRO A C 1
ATOM 828 O O . PRO A 1 104 ? -1.869 3.350 -1.064 1.00 95.50 104 PRO A O 1
ATOM 831 N N . SER A 1 105 ? -2.621 4.462 -2.865 1.00 94.88 105 SER A N 1
ATOM 832 C CA . SER A 1 105 ? -2.320 3.420 -3.855 1.00 94.88 105 SER A CA 1
ATOM 833 C C . SER A 1 105 ? -0.837 3.425 -4.264 1.00 94.88 105 SER A C 1
ATOM 835 O O . SER A 1 105 ? -0.494 3.394 -5.442 1.00 94.88 105 SER A O 1
ATOM 837 N N . CYS A 1 106 ? 0.076 3.513 -3.293 1.00 92.75 106 CYS A N 1
ATOM 838 C CA . CYS A 1 106 ? 1.509 3.606 -3.566 1.00 92.75 106 CYS A CA 1
ATOM 839 C C . CYS A 1 106 ? 2.225 2.262 -3.413 1.00 92.75 106 CYS A C 1
ATOM 841 O O . CYS A 1 106 ? 1.883 1.466 -2.540 1.00 92.75 106 CYS A O 1
ATOM 843 N N . LEU A 1 107 ? 3.267 2.074 -4.223 1.00 91.75 107 LEU A N 1
ATOM 844 C CA . LEU A 1 107 ? 4.194 0.947 -4.168 1.00 91.75 107 LEU A CA 1
ATOM 845 C C . LEU A 1 107 ? 5.465 1.341 -3.407 1.00 91.75 107 LEU A C 1
ATOM 847 O O . LEU A 1 107 ? 6.465 1.721 -4.008 1.00 91.75 107 LEU A O 1
ATOM 851 N N . GLU A 1 108 ? 5.390 1.347 -2.080 1.00 90.38 108 GLU A N 1
ATOM 852 C CA . GLU A 1 108 ? 6.439 1.874 -1.197 1.00 90.38 108 GLU A CA 1
ATOM 853 C C . GLU A 1 108 ? 6.311 1.249 0.197 1.00 90.38 108 GLU A C 1
ATOM 855 O O . GLU A 1 108 ? 5.205 0.902 0.610 1.00 90.38 108 GLU A O 1
ATOM 860 N N . HIS A 1 109 ? 7.405 1.165 0.955 1.00 93.12 109 HIS A N 1
ATOM 861 C CA . HIS A 1 109 ? 7.366 0.739 2.356 1.00 93.12 109 HIS A CA 1
ATOM 862 C C . HIS A 1 109 ? 7.629 1.927 3.287 1.00 93.12 109 HIS A C 1
ATOM 864 O O . HIS A 1 109 ? 8.765 2.357 3.478 1.00 93.12 109 HIS A O 1
ATOM 870 N N . GLY A 1 110 ? 6.568 2.491 3.872 1.00 86.44 110 GLY A N 1
ATOM 871 C CA . GLY A 1 110 ? 6.635 3.513 4.928 1.00 86.44 110 GLY A CA 1
ATOM 872 C C . GLY A 1 110 ? 7.170 4.908 4.546 1.00 86.44 110 GLY A C 1
ATOM 873 O O . GLY A 1 110 ? 6.781 5.890 5.187 1.00 86.44 110 GLY A O 1
ATOM 874 N N . GLY A 1 111 ? 8.011 5.041 3.515 1.00 85.31 111 GLY A N 1
ATOM 875 C CA . GLY A 1 111 ? 8.707 6.288 3.161 1.00 85.31 111 GLY A CA 1
ATOM 876 C C . GLY A 1 111 ? 7.778 7.447 2.787 1.00 85.31 111 GLY A C 1
ATOM 877 O O . GLY A 1 111 ? 8.039 8.605 3.107 1.00 85.31 111 GLY A O 1
ATOM 878 N N . ASN A 1 112 ? 6.635 7.132 2.193 1.00 87.00 112 ASN A N 1
ATOM 879 C CA . ASN A 1 112 ? 5.590 8.059 1.762 1.00 87.00 112 ASN A CA 1
ATOM 880 C C . ASN A 1 112 ? 4.391 8.089 2.729 1.00 87.00 112 ASN A C 1
ATOM 882 O O . ASN A 1 112 ? 3.291 8.460 2.342 1.00 87.00 112 ASN A O 1
ATOM 886 N N . LEU A 1 113 ? 4.557 7.657 3.977 1.00 91.19 113 LEU A N 1
ATOM 887 C CA . LEU A 1 113 ? 3.485 7.679 4.973 1.00 91.19 113 LEU A CA 1
ATOM 888 C C . LEU A 1 113 ? 3.773 8.671 6.113 1.00 91.19 113 LEU A C 1
ATOM 890 O O . LEU A 1 113 ? 3.027 8.744 7.085 1.00 91.19 113 LEU A O 1
ATOM 894 N N . GLY A 1 114 ? 4.829 9.482 6.015 1.00 90.38 114 GLY A N 1
ATOM 895 C CA . GLY A 1 114 ? 5.125 10.548 6.980 1.00 90.38 114 GLY A CA 1
ATOM 896 C C . GLY A 1 114 ? 4.195 11.768 6.868 1.00 90.38 114 GLY A C 1
ATOM 897 O O . GLY A 1 114 ? 3.599 12.029 5.826 1.00 90.38 114 GLY A O 1
ATOM 898 N N . TRP A 1 115 ? 4.101 12.571 7.936 1.00 89.75 115 TRP A N 1
ATOM 899 C CA . TRP A 1 115 ? 3.184 13.726 8.039 1.00 89.75 115 TRP A CA 1
ATOM 900 C C . TRP A 1 115 ? 3.285 14.738 6.899 1.00 89.75 115 TRP A C 1
ATOM 902 O O . TRP A 1 115 ? 2.279 15.313 6.489 1.00 89.75 115 TRP A O 1
ATOM 912 N N . SER A 1 116 ? 4.505 14.988 6.432 1.00 86.56 116 SER A N 1
ATOM 913 C CA . SER A 1 116 ? 4.824 15.982 5.409 1.00 86.56 116 SER A CA 1
ATOM 914 C C . SER A 1 116 ? 5.099 15.372 4.042 1.00 86.56 116 SER A C 1
ATOM 916 O O . SER A 1 116 ? 5.271 16.124 3.092 1.00 86.56 116 SER A O 1
ATOM 918 N N . VAL A 1 117 ? 5.163 14.048 3.930 1.00 88.88 117 VAL A N 1
ATOM 919 C CA . VAL A 1 117 ? 5.566 13.358 2.694 1.00 88.88 117 VAL A CA 1
ATOM 920 C C . VAL A 1 117 ? 4.460 12.480 2.133 1.00 88.88 117 VAL A C 1
ATOM 922 O O . VAL A 1 117 ? 4.530 12.109 0.968 1.00 88.88 117 VAL A O 1
ATOM 925 N N . ALA A 1 118 ? 3.418 12.199 2.920 1.00 91.75 118 ALA A N 1
ATOM 926 C CA . ALA A 1 118 ? 2.292 11.430 2.432 1.00 91.75 118 ALA A CA 1
ATOM 927 C C . ALA A 1 118 ? 1.577 12.122 1.266 1.00 91.75 118 ALA A C 1
ATOM 929 O O . ALA A 1 118 ? 1.340 13.340 1.341 1.00 91.75 118 ALA A O 1
ATOM 930 N N . PRO A 1 119 ? 1.216 11.365 0.209 1.00 91.69 119 PRO A N 1
ATOM 931 C CA . PRO A 1 119 ? 0.357 11.878 -0.847 1.00 91.69 119 PRO A CA 1
ATOM 932 C C . PRO A 1 119 ? -0.990 12.277 -0.244 1.00 91.69 119 PRO A C 1
ATOM 934 O O . PRO A 1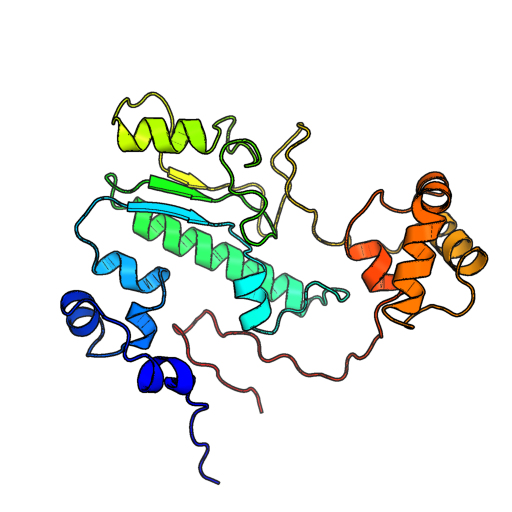 119 ? -1.375 11.800 0.824 1.00 91.69 119 PRO A O 1
ATOM 937 N N . ALA A 1 120 ? -1.715 13.166 -0.915 1.00 91.81 120 ALA A N 1
ATOM 938 C CA . ALA A 1 120 ? -3.080 13.490 -0.522 1.00 91.81 120 ALA A CA 1
ATOM 939 C C . ALA A 1 120 ? -4.060 12.532 -1.212 1.00 91.81 120 ALA A C 1
ATOM 941 O O . ALA A 1 120 ? -3.940 12.288 -2.409 1.00 91.81 120 ALA A O 1
ATOM 942 N N . ILE A 1 121 ? -5.068 12.051 -0.483 1.00 92.75 121 ILE A N 1
ATOM 943 C CA . ILE A 1 121 ? -6.168 11.253 -1.045 1.00 92.75 121 ILE A CA 1
ATOM 944 C C . ILE A 1 121 ? -7.396 12.151 -1.078 1.00 92.75 121 ILE A C 1
ATOM 946 O O . ILE A 1 121 ? -7.788 12.688 -0.043 1.00 92.75 121 ILE A O 1
ATOM 950 N N . LYS A 1 122 ? -7.990 12.360 -2.261 1.00 91.56 122 LYS A N 1
ATOM 951 C CA . LYS A 1 122 ? -9.152 13.257 -2.434 1.00 91.56 122 LYS A CA 1
ATOM 952 C C . LYS A 1 122 ? -8.898 14.655 -1.818 1.00 91.56 122 LYS A C 1
ATOM 954 O O . LYS A 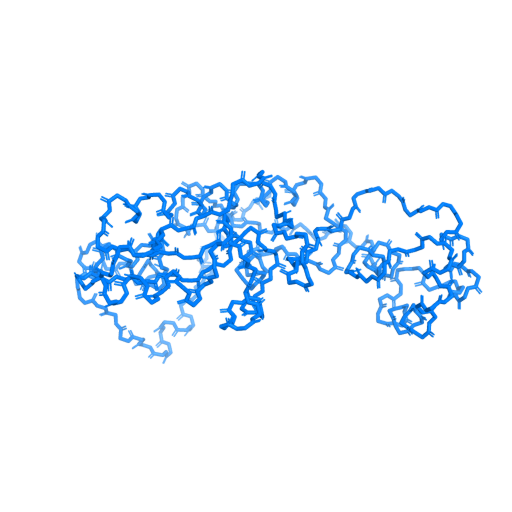1 122 ? -9.758 15.218 -1.151 1.00 91.56 122 LYS A O 1
ATOM 959 N N . ASN A 1 123 ? -7.689 15.200 -2.019 1.00 90.81 123 ASN A N 1
ATOM 960 C CA . ASN A 1 123 ? -7.184 16.465 -1.445 1.00 90.81 123 ASN A CA 1
ATOM 961 C C . ASN A 1 123 ? -7.067 16.517 0.092 1.00 90.81 123 ASN A C 1
ATOM 963 O O . ASN A 1 123 ? -6.793 17.578 0.652 1.00 90.81 123 ASN A O 1
ATOM 967 N N . VAL A 1 124 ? -7.208 15.389 0.786 1.00 92.88 124 VAL A N 1
ATOM 968 C CA . VAL A 1 124 ? -7.006 15.300 2.233 1.00 92.88 124 VAL A CA 1
ATOM 969 C C . VAL A 1 124 ? -5.611 14.749 2.516 1.00 92.88 124 VAL A C 1
ATOM 971 O O . VAL A 1 124 ? -5.241 13.668 2.060 1.00 92.88 124 VAL A O 1
ATOM 974 N N . SER A 1 125 ? -4.816 15.503 3.278 1.00 93.81 125 SER A N 1
ATOM 975 C CA . SER A 1 125 ? -3.520 15.018 3.765 1.00 93.81 125 SER A CA 1
ATOM 976 C C . SER A 1 125 ? -3.704 13.994 4.886 1.00 93.81 125 SER A C 1
ATOM 978 O O . SER A 1 125 ? -4.644 14.094 5.675 1.00 93.81 125 SER A O 1
ATOM 980 N N . MET A 1 126 ? -2.751 13.074 5.035 1.00 94.88 126 MET A N 1
ATOM 981 C CA . MET A 1 126 ? -2.765 12.097 6.131 1.00 94.88 126 MET A CA 1
ATOM 982 C C . MET A 1 126 ? -2.851 12.761 7.515 1.00 94.88 126 MET A C 1
ATOM 984 O O . MET A 1 126 ? -3.623 12.325 8.366 1.00 94.88 126 MET A O 1
ATOM 988 N N . ARG A 1 127 ? -2.142 13.884 7.720 1.00 95.44 127 ARG A N 1
ATOM 989 C CA . ARG A 1 127 ? -2.230 14.671 8.962 1.00 95.44 127 ARG A CA 1
ATOM 990 C C . ARG A 1 127 ? -3.645 15.196 9.214 1.00 95.44 127 ARG A C 1
ATOM 992 O O . ARG A 1 127 ? -4.107 15.148 10.349 1.00 95.44 127 ARG A O 1
ATOM 999 N N . ALA A 1 128 ? -4.313 15.713 8.183 1.00 95.50 128 ALA A N 1
ATOM 1000 C CA . ALA A 1 128 ? -5.677 16.222 8.309 1.00 95.50 128 ALA A CA 1
ATOM 1001 C C . ALA A 1 128 ? -6.669 15.094 8.625 1.00 95.50 128 ALA A C 1
ATOM 1003 O O . ALA A 1 128 ? -7.488 15.253 9.525 1.00 95.50 128 ALA A O 1
ATOM 1004 N N . ALA A 1 129 ? -6.542 13.946 7.953 1.00 96.25 129 ALA A N 1
ATOM 1005 C CA . ALA A 1 129 ? -7.375 12.771 8.196 1.00 96.25 129 ALA A CA 1
ATOM 1006 C C . ALA A 1 129 ? -7.228 12.244 9.630 1.00 96.25 129 ALA A C 1
ATOM 1008 O O . ALA A 1 129 ? -8.225 12.063 10.328 1.00 96.25 129 ALA A O 1
ATOM 1009 N N . LEU A 1 130 ? -5.987 12.076 10.105 1.00 96.62 130 LEU A N 1
ATOM 1010 C CA . LEU A 1 130 ? -5.747 11.649 11.482 1.00 96.62 130 LEU A CA 1
ATOM 1011 C C . LEU A 1 130 ? -6.259 12.678 12.487 1.00 96.62 130 LEU A C 1
ATOM 1013 O O . LEU A 1 130 ? -6.869 12.301 13.479 1.00 96.62 130 LEU A O 1
ATOM 1017 N N . SER A 1 131 ? -6.016 13.969 12.250 1.00 96.69 131 SER A N 1
ATOM 1018 C CA . SER A 1 131 ? -6.505 15.026 13.136 1.00 96.69 131 SER A CA 1
ATOM 1019 C C . SER A 1 131 ? -8.030 15.009 13.228 1.00 96.69 131 SER A C 1
ATOM 1021 O O . SER A 1 131 ? -8.570 15.150 14.319 1.00 96.69 131 SER A O 1
ATOM 1023 N N . ALA A 1 132 ? -8.730 14.831 12.106 1.00 96.81 132 ALA A N 1
ATOM 1024 C CA . ALA A 1 132 ? -10.185 14.746 12.097 1.00 96.81 132 ALA A CA 1
ATOM 1025 C C . ALA A 1 132 ? -10.699 13.508 12.843 1.00 96.81 132 ALA A C 1
ATOM 1027 O O . ALA A 1 132 ? -11.688 13.612 13.562 1.00 96.81 132 ALA A O 1
ATOM 1028 N N . TRP A 1 133 ? -10.004 12.372 12.720 1.00 97.31 133 TRP A N 1
ATOM 1029 C CA . TRP A 1 133 ? -10.328 11.144 13.446 1.00 97.31 133 TRP A CA 1
ATOM 1030 C C . TRP A 1 133 ? -10.077 11.280 14.950 1.00 97.31 133 TRP A C 1
ATOM 1032 O O . TRP A 1 133 ? -10.966 11.009 15.745 1.00 97.31 133 TRP A O 1
ATOM 1042 N N . PHE A 1 134 ? -8.892 11.749 15.344 1.00 96.88 134 PHE A N 1
ATOM 1043 C CA . PHE A 1 134 ? -8.472 11.805 16.744 1.00 96.88 134 PHE A CA 1
ATOM 1044 C C . PHE A 1 134 ? -9.268 12.826 17.561 1.00 96.88 134 PHE A C 1
ATOM 1046 O O . PHE A 1 134 ? -9.580 12.583 18.722 1.00 96.88 134 PHE A O 1
ATOM 1053 N N . PHE A 1 135 ? -9.573 13.982 16.967 1.00 97.06 135 PHE A N 1
ATOM 1054 C CA . PHE A 1 135 ? -10.318 15.054 17.630 1.00 97.06 135 PHE A CA 1
ATOM 1055 C C . PHE A 1 135 ? -11.821 15.028 17.317 1.00 97.06 135 PHE A C 1
ATOM 1057 O O . PHE A 1 135 ? -12.522 15.958 17.708 1.00 97.06 135 PHE A O 1
ATOM 1064 N N . GLU A 1 136 ? -12.301 14.016 16.583 1.00 92.62 136 GLU A N 1
ATOM 1065 C CA . GLU A 1 136 ? -13.713 13.831 16.206 1.00 92.62 136 GLU A CA 1
ATOM 1066 C C . GLU A 1 136 ? -14.360 15.089 15.597 1.00 92.62 136 GLU A C 1
ATOM 1068 O O . GLU A 1 136 ? -15.545 15.369 15.767 1.00 92.62 136 GLU A O 1
ATOM 1073 N N . THR A 1 137 ? -13.578 15.893 14.873 1.00 86.38 137 THR A N 1
ATOM 1074 C CA . THR A 1 137 ? -14.021 17.233 14.451 1.00 86.38 137 THR A CA 1
ATOM 1075 C C . THR A 1 137 ? -15.018 17.202 13.301 1.00 86.38 137 THR A C 1
ATOM 1077 O O . THR A 1 137 ? -15.634 18.223 13.004 1.00 86.38 137 THR A O 1
ATOM 1080 N N . GLY A 1 138 ? -15.107 16.078 12.580 1.00 84.88 138 GLY A N 1
ATOM 1081 C CA . GLY A 1 138 ? -15.844 15.978 11.318 1.00 84.88 138 GLY A CA 1
ATOM 1082 C C . GLY A 1 138 ? -15.284 16.868 10.197 1.00 84.88 138 GLY A C 1
ATOM 1083 O O . GLY A 1 138 ? -15.910 16.996 9.150 1.00 84.88 138 GLY A O 1
ATOM 1084 N N . ALA A 1 139 ? -14.112 17.488 10.389 1.00 69.06 139 ALA A N 1
ATOM 1085 C CA . ALA A 1 139 ? -13.552 18.465 9.452 1.00 69.06 139 ALA A CA 1
ATOM 1086 C C . ALA A 1 139 ? -12.988 17.838 8.164 1.00 69.06 139 ALA A C 1
ATOM 1088 O O . ALA A 1 139 ? -12.735 18.548 7.191 1.00 69.06 139 ALA A O 1
ATOM 1089 N N . ALA A 1 140 ? -12.756 16.524 8.157 1.00 86.50 140 ALA A N 1
ATOM 1090 C CA . ALA A 1 140 ? -12.279 15.775 7.003 1.00 86.50 140 ALA A CA 1
ATOM 1091 C C . ALA A 1 140 ? -12.742 14.316 7.073 1.00 86.50 140 ALA A C 1
ATOM 1093 O O . ALA A 1 140 ? -13.075 13.808 8.144 1.00 86.50 140 ALA A O 1
ATOM 1094 N N . ALA A 1 141 ? -12.707 13.633 5.927 1.00 91.19 141 ALA A N 1
ATOM 1095 C CA . ALA A 1 141 ? -12.888 12.190 5.878 1.00 91.19 141 ALA A CA 1
ATOM 1096 C C . ALA A 1 141 ? -11.757 11.484 6.645 1.00 91.19 141 ALA A C 1
ATOM 1098 O O . ALA A 1 141 ? -10.577 11.796 6.473 1.00 91.19 141 ALA A O 1
ATOM 1099 N N . THR A 1 142 ? -12.135 10.529 7.488 1.00 95.81 142 THR A N 1
ATOM 1100 C CA . THR A 1 142 ? -11.234 9.762 8.364 1.00 95.81 142 THR A CA 1
ATOM 1101 C C . THR A 1 142 ? -10.929 8.370 7.820 1.00 95.81 142 THR A C 1
ATOM 1103 O O . THR A 1 142 ? -9.992 7.723 8.277 1.00 95.81 142 THR A O 1
ATOM 1106 N N . GLN A 1 143 ? -11.712 7.928 6.838 1.00 97.62 143 GLN A N 1
ATOM 1107 C CA . GLN A 1 143 ? -11.604 6.661 6.129 1.00 97.62 143 GLN A CA 1
ATOM 1108 C C . GLN A 1 143 ? -11.276 6.963 4.665 1.00 97.62 143 GLN A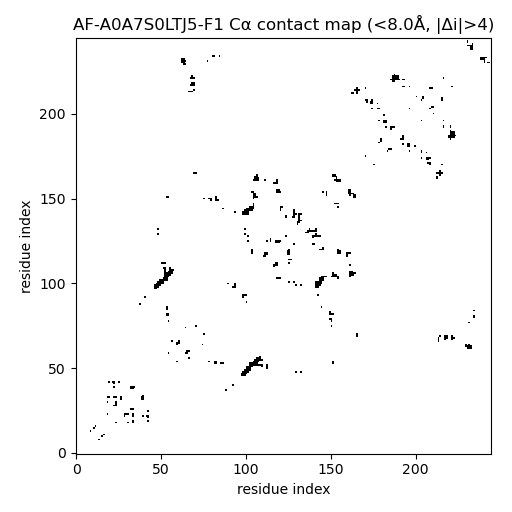 C 1
ATOM 1110 O O . GLN A 1 143 ? -12.156 7.244 3.852 1.00 97.62 143 GLN A O 1
ATOM 1115 N N . LEU A 1 144 ? -9.986 6.994 4.342 1.00 96.81 144 LEU A N 1
ATOM 1116 C CA . LEU A 1 144 ? -9.475 7.374 3.031 1.00 96.81 144 LEU A CA 1
ATOM 1117 C C . LEU A 1 144 ? -8.729 6.208 2.394 1.00 96.81 144 LEU A C 1
ATOM 1119 O O . LEU A 1 144 ? -7.643 5.834 2.835 1.00 96.81 144 LEU A O 1
ATOM 1123 N N . VAL A 1 145 ? -9.307 5.685 1.317 1.00 96.38 145 VAL A N 1
ATOM 1124 C CA . VAL A 1 145 ? -8.668 4.758 0.382 1.00 96.38 145 VAL A CA 1
ATOM 1125 C C . VAL A 1 145 ? -8.576 5.453 -0.966 1.00 96.38 145 VAL A C 1
ATOM 1127 O O . VAL A 1 145 ? -9.499 6.160 -1.380 1.00 96.38 145 VAL A O 1
ATOM 1130 N N . ASP A 1 146 ? -7.449 5.279 -1.635 1.00 94.00 146 ASP A N 1
ATOM 1131 C CA . ASP A 1 146 ? -7.291 5.699 -3.017 1.00 94.00 146 ASP A CA 1
ATOM 1132 C C . ASP A 1 146 ? -7.860 4.656 -4.001 1.00 94.00 146 ASP A C 1
ATOM 1134 O O . ASP A 1 146 ? -7.622 3.458 -3.856 1.00 94.00 146 ASP A O 1
ATOM 1138 N N . GLU A 1 147 ? -8.625 5.116 -4.992 1.00 91.62 147 GLU A N 1
ATOM 1139 C CA . GLU A 1 147 ? -9.471 4.306 -5.893 1.00 91.62 147 GLU A CA 1
ATOM 1140 C C . GLU A 1 147 ? -9.162 4.574 -7.374 1.00 91.62 147 GLU A C 1
ATOM 1142 O O . GLU A 1 147 ? -9.993 4.422 -8.265 1.00 91.62 147 GLU A O 1
ATOM 1147 N N . CYS A 1 148 ? -7.945 5.008 -7.650 1.00 87.25 148 CYS A N 1
ATOM 1148 C CA . CYS A 1 148 ? -7.435 5.337 -8.977 1.00 87.25 148 CYS A CA 1
ATOM 1149 C C . CYS A 1 148 ? -7.237 4.148 -9.945 1.00 87.25 148 CYS A C 1
ATOM 1151 O O . CYS A 1 148 ? -6.788 4.365 -11.072 1.00 87.25 148 CYS A O 1
ATOM 1153 N N . GLY A 1 149 ? -7.508 2.905 -9.530 1.00 90.00 149 GLY A N 1
ATOM 1154 C CA . GLY A 1 149 ? -7.376 1.717 -10.376 1.00 90.00 149 GLY A CA 1
ATOM 1155 C C . GLY A 1 149 ? -6.997 0.439 -9.623 1.00 90.00 149 GLY A C 1
ATOM 1156 O O . GLY A 1 149 ? -6.955 0.395 -8.396 1.00 90.00 149 GLY A O 1
ATOM 1157 N N . GLU A 1 150 ? -6.727 -0.629 -10.381 1.00 92.19 150 GLU A N 1
ATOM 1158 C CA . GLU A 1 150 ? -6.370 -1.947 -9.826 1.00 92.19 150 GLU A CA 1
ATOM 1159 C C . GLU A 1 150 ? -4.903 -2.057 -9.392 1.00 92.19 150 GLU A C 1
ATOM 1161 O O . GLU A 1 150 ? -4.573 -2.880 -8.540 1.00 92.19 150 GLU A O 1
ATOM 1166 N N . LEU A 1 151 ? -4.033 -1.251 -9.997 1.00 92.31 151 LEU A N 1
ATOM 1167 C CA . LEU A 1 151 ? -2.588 -1.238 -9.788 1.00 92.31 151 LEU A CA 1
ATOM 1168 C C . LEU A 1 151 ? -2.169 0.008 -8.990 1.00 92.31 151 LEU A C 1
ATOM 1170 O O . LEU A 1 151 ? -2.935 0.979 -8.963 1.00 92.31 151 LEU A O 1
ATOM 1174 N N . PRO A 1 152 ? -0.960 0.008 -8.387 1.00 90.94 152 PRO A N 1
ATOM 1175 C CA . PRO A 1 152 ? -0.394 1.208 -7.798 1.00 90.94 152 PRO A CA 1
ATOM 1176 C C . PRO A 1 152 ? -0.474 2.366 -8.781 1.00 90.94 152 PRO A C 1
ATOM 1178 O O . PRO A 1 152 ? -0.107 2.241 -9.953 1.00 90.94 152 PRO A O 1
ATOM 1181 N N . CYS A 1 153 ? -0.959 3.492 -8.297 1.00 84.50 153 CYS A N 1
ATOM 1182 C CA . CYS A 1 153 ? -1.164 4.668 -9.110 1.00 84.50 153 CYS A CA 1
ATOM 1183 C C . CYS A 1 153 ? -0.590 5.887 -8.407 1.00 84.50 153 CYS A C 1
ATOM 1185 O O . CYS A 1 153 ? -0.324 5.914 -7.206 1.00 84.50 153 CYS A O 1
ATOM 1187 N N . THR A 1 154 ? -0.486 6.954 -9.174 1.00 65.06 154 THR A N 1
ATOM 1188 C CA . THR A 1 154 ? 0.014 8.220 -8.679 1.00 65.06 154 THR A CA 1
ATOM 1189 C C . THR A 1 154 ? -1.159 9.159 -8.473 1.00 65.06 154 THR A C 1
ATOM 1191 O O . THR A 1 154 ? -1.558 9.879 -9.386 1.00 65.06 154 THR A O 1
ATOM 1194 N N . VAL A 1 155 ? -1.725 9.185 -7.268 1.00 53.09 155 VAL A N 1
ATOM 1195 C CA . VAL A 1 155 ? -2.610 10.289 -6.873 1.00 53.09 155 VAL A CA 1
ATOM 1196 C C . VAL A 1 155 ? -1.773 11.486 -6.460 1.00 53.09 155 VAL A C 1
ATOM 1198 O O . VAL A 1 155 ? -1.385 11.662 -5.308 1.00 53.09 155 VAL A O 1
ATOM 1201 N N . GLY A 1 156 ? -1.478 12.339 -7.430 1.00 51.09 156 GLY A N 1
ATOM 1202 C CA . GLY A 1 156 ? -0.902 13.641 -7.147 1.00 51.09 156 GLY A CA 1
ATOM 1203 C C . GLY A 1 156 ? -0.494 14.371 -8.411 1.00 51.09 156 GLY A C 1
ATOM 1204 O O . GLY A 1 156 ? 0.443 13.967 -9.084 1.00 51.09 156 GLY A O 1
ATOM 1205 N N . GLN A 1 157 ? -1.142 15.504 -8.687 1.00 46.72 157 GLN A N 1
ATOM 1206 C CA . GLN A 1 157 ? -0.587 16.543 -9.568 1.00 46.72 157 GLN A CA 1
ATOM 1207 C C . GLN A 1 157 ? 0.508 17.373 -8.860 1.00 46.72 157 GLN A C 1
ATOM 1209 O O . GLN A 1 157 ? 0.923 18.415 -9.358 1.00 46.72 157 GLN A O 1
ATOM 1214 N N . THR A 1 158 ? 0.946 16.956 -7.670 1.00 53.25 158 THR A N 1
ATOM 1215 C CA . THR A 1 158 ? 1.899 17.676 -6.820 1.00 53.25 158 THR A CA 1
ATOM 1216 C C . THR A 1 158 ? 3.176 16.862 -6.621 1.00 53.25 158 THR A C 1
ATOM 1218 O O . THR A 1 158 ? 3.206 15.661 -6.873 1.00 53.25 158 THR A O 1
ATOM 1221 N N . GLU A 1 159 ? 4.233 17.511 -6.126 1.00 54.75 159 GLU A N 1
ATOM 1222 C CA . GLU A 1 159 ? 5.576 16.945 -5.880 1.00 54.75 159 GLU A CA 1
ATOM 1223 C C . GLU A 1 159 ? 5.619 15.714 -4.942 1.00 54.75 159 GLU A C 1
ATOM 1225 O O . GLU A 1 159 ? 6.686 15.152 -4.716 1.00 54.75 159 GLU A O 1
ATOM 1230 N N . ARG A 1 160 ? 4.481 15.277 -4.386 1.00 64.25 160 ARG A N 1
ATOM 1231 C CA . ARG A 1 160 ? 4.356 14.140 -3.454 1.00 64.25 160 ARG A CA 1
ATOM 1232 C C . ARG A 1 160 ? 3.655 12.952 -4.110 1.00 64.25 160 ARG A C 1
ATOM 1234 O O . ARG A 1 160 ? 2.670 12.431 -3.595 1.00 64.25 160 ARG A O 1
ATOM 1241 N N . ALA A 1 161 ? 4.143 12.586 -5.284 1.00 71.25 161 ALA A N 1
ATOM 1242 C CA . ALA A 1 161 ? 3.672 11.457 -6.070 1.00 71.25 161 ALA A CA 1
ATOM 1243 C C . ALA A 1 161 ? 4.119 10.115 -5.459 1.00 71.25 161 ALA A C 1
ATOM 1245 O O . ALA A 1 161 ? 5.250 9.990 -4.990 1.00 71.25 161 ALA A O 1
ATOM 1246 N N . CYS A 1 162 ? 3.252 9.097 -5.504 1.00 80.12 162 CYS A N 1
ATOM 1247 C CA . CYS A 1 162 ? 3.676 7.709 -5.312 1.00 80.12 162 CYS A CA 1
ATOM 1248 C C . CYS A 1 162 ? 4.746 7.329 -6.355 1.00 80.12 162 CYS A C 1
ATOM 1250 O O . CYS A 1 162 ? 4.664 7.798 -7.497 1.00 80.12 162 CYS A O 1
ATOM 1252 N N . PRO A 1 163 ? 5.693 6.432 -6.031 1.00 72.88 163 PRO A N 1
ATOM 1253 C CA . PRO A 1 163 ? 6.518 5.794 -7.049 1.00 72.88 163 PRO A CA 1
ATOM 1254 C C . PRO A 1 163 ? 5.637 5.141 -8.121 1.00 72.88 163 PRO A C 1
ATOM 1256 O O . PRO A 1 163 ? 4.639 4.490 -7.804 1.00 72.88 163 PRO A O 1
ATOM 1259 N N . HIS A 1 164 ? 5.993 5.329 -9.392 1.00 67.81 164 HIS A N 1
ATOM 1260 C CA . HIS A 1 164 ? 5.309 4.662 -10.495 1.00 67.81 164 HIS A CA 1
ATOM 1261 C C . HIS A 1 164 ? 5.740 3.200 -10.561 1.00 67.81 164 HIS A C 1
ATOM 1263 O O . HIS A 1 164 ? 6.919 2.885 -10.371 1.00 67.81 164 HIS A O 1
ATOM 1269 N N . LEU A 1 165 ? 4.800 2.320 -10.914 1.00 74.50 165 LEU A N 1
ATOM 1270 C CA . LEU A 1 165 ? 5.185 1.019 -11.437 1.00 74.50 165 LEU A CA 1
ATOM 1271 C C . LEU A 1 165 ? 6.105 1.209 -12.647 1.00 74.50 165 LEU A C 1
ATOM 1273 O O . LEU A 1 165 ? 5.908 2.159 -13.416 1.00 74.50 165 LEU A O 1
ATOM 1277 N N . PRO A 1 166 ? 7.077 0.305 -12.847 1.00 65.62 166 PRO A N 1
ATOM 1278 C CA . PRO A 1 166 ? 7.782 0.248 -14.106 1.00 65.62 166 PRO A CA 1
ATOM 1279 C C . PRO A 1 166 ? 6.787 0.225 -15.265 1.00 65.62 166 PRO A C 1
ATOM 1281 O O . PRO A 1 166 ? 5.837 -0.564 -15.249 1.00 65.62 166 PRO A O 1
ATOM 1284 N N . SER A 1 167 ? 6.976 1.122 -16.241 1.00 63.25 167 SER A N 1
ATOM 1285 C CA . SER A 1 167 ? 6.234 0.992 -17.491 1.00 63.25 167 SER A CA 1
ATOM 1286 C C . SER A 1 167 ? 6.659 -0.318 -18.146 1.00 63.25 167 SER A C 1
ATOM 1288 O O . SER A 1 167 ? 7.849 -0.629 -18.178 1.00 63.25 167 SER A O 1
ATOM 1290 N N . GLN A 1 168 ? 5.683 -1.074 -18.647 1.00 62.59 168 GLN A N 1
ATOM 1291 C CA . GLN A 1 168 ? 5.945 -2.214 -19.526 1.00 62.59 168 GLN A CA 1
ATOM 1292 C C . GLN A 1 168 ? 6.340 -1.763 -20.935 1.00 62.59 168 GLN A C 1
ATOM 1294 O O . GLN A 1 168 ? 6.739 -2.594 -21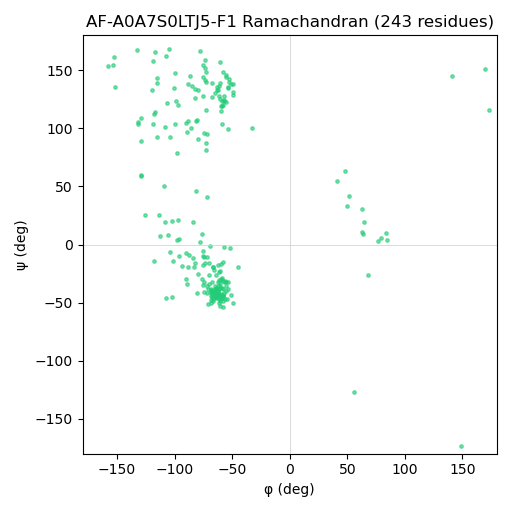.750 1.00 62.59 168 GLN A O 1
ATOM 1299 N N . ASP A 1 169 ? 6.192 -0.471 -21.239 1.00 67.12 169 ASP A N 1
ATOM 1300 C CA . ASP A 1 169 ? 6.564 0.040 -22.543 1.00 67.12 169 ASP A CA 1
ATOM 1301 C C . ASP A 1 169 ? 8.067 -0.164 -22.750 1.00 67.12 169 ASP A C 1
ATOM 1303 O O . ASP A 1 169 ? 8.863 0.175 -21.864 1.00 67.12 169 ASP A O 1
ATOM 1307 N N . PRO A 1 170 ? 8.476 -0.693 -23.916 1.00 68.44 170 PRO A N 1
ATOM 1308 C CA . PRO A 1 170 ? 9.885 -0.761 -24.249 1.00 68.44 170 PRO A CA 1
ATOM 1309 C C . PRO A 1 170 ? 10.494 0.639 -24.149 1.00 68.44 170 PRO A C 1
ATOM 1311 O O . PRO A 1 170 ? 9.853 1.641 -24.490 1.00 68.44 170 PRO A O 1
ATOM 1314 N N . LEU A 1 171 ? 11.746 0.711 -23.689 1.00 78.31 171 LEU A N 1
ATOM 1315 C CA . LEU A 1 171 ? 12.473 1.976 -23.666 1.00 78.31 171 LEU A CA 1
ATOM 1316 C C . LEU A 1 171 ? 12.433 2.605 -25.067 1.00 78.31 171 LEU A C 1
ATOM 1318 O O . LEU A 1 171 ? 12.582 1.888 -26.062 1.00 78.31 171 LEU A O 1
ATOM 1322 N N . PRO A 1 172 ? 12.261 3.937 -25.182 1.00 84.31 172 PRO A N 1
ATOM 1323 C CA . PRO A 1 172 ? 12.356 4.597 -26.474 1.00 84.31 172 PRO A CA 1
ATOM 1324 C C . PRO A 1 172 ? 13.658 4.198 -27.173 1.00 84.31 172 PRO A C 1
ATOM 1326 O O . PRO A 1 172 ? 14.710 4.179 -26.535 1.00 84.31 172 PRO A O 1
ATOM 1329 N N . ALA A 1 173 ? 13.619 3.928 -28.480 1.00 87.12 173 ALA A N 1
ATOM 1330 C CA . ALA A 1 173 ? 14.806 3.486 -29.222 1.00 87.12 173 ALA A CA 1
ATOM 1331 C C . ALA A 1 173 ? 16.006 4.445 -29.053 1.00 87.12 173 ALA A C 1
ATOM 1333 O O . ALA A 1 173 ? 17.154 4.011 -28.997 1.00 87.12 173 ALA A O 1
ATOM 1334 N N . SER A 1 174 ? 15.745 5.750 -28.899 1.00 90.31 174 SER A N 1
ATOM 1335 C CA . SER A 1 174 ? 16.762 6.765 -28.587 1.00 90.31 174 SER A CA 1
ATOM 1336 C C . SER A 1 174 ? 17.411 6.579 -27.214 1.00 90.31 174 SER A C 1
ATOM 1338 O O . SER A 1 174 ? 18.611 6.799 -27.070 1.00 90.31 174 SER A O 1
ATOM 1340 N N . CYS A 1 175 ? 16.629 6.176 -26.213 1.00 89.31 175 CYS A N 1
ATOM 1341 C CA . CYS A 1 175 ? 17.116 5.867 -24.876 1.00 89.31 175 CYS A CA 1
ATOM 1342 C C . CYS A 1 175 ? 17.972 4.598 -24.903 1.00 89.31 175 CYS A C 1
ATOM 1344 O O . CYS A 1 175 ? 19.098 4.620 -24.413 1.00 89.31 175 CYS A O 1
ATOM 1346 N N . GLN A 1 176 ? 17.483 3.532 -25.546 1.00 87.88 176 GLN A N 1
ATOM 1347 C CA . GLN A 1 176 ? 18.208 2.264 -25.657 1.00 87.88 176 GLN A CA 1
ATOM 1348 C C . GLN A 1 176 ? 19.554 2.437 -26.374 1.00 87.88 176 GLN A C 1
ATOM 1350 O O . GLN A 1 176 ? 20.586 2.015 -25.863 1.00 87.88 176 GLN A O 1
ATOM 1355 N N . ALA A 1 177 ? 19.576 3.154 -27.503 1.00 91.19 177 ALA A N 1
ATOM 1356 C CA . ALA A 1 177 ? 20.818 3.451 -28.217 1.00 91.19 177 ALA A CA 1
ATOM 1357 C C . ALA A 1 177 ? 21.810 4.264 -27.365 1.00 91.19 177 ALA A C 1
ATOM 1359 O O . ALA A 1 177 ? 23.022 4.069 -27.453 1.00 91.19 177 ALA A O 1
ATOM 1360 N N . ARG A 1 178 ? 21.309 5.184 -26.529 1.00 93.38 178 ARG A N 1
ATOM 1361 C CA . ARG A 1 178 ? 22.155 5.993 -25.646 1.00 93.38 178 ARG A CA 1
ATOM 1362 C C . ARG A 1 178 ? 22.678 5.198 -24.448 1.00 93.38 178 ARG A C 1
ATOM 1364 O O . ARG A 1 178 ? 23.806 5.455 -24.037 1.00 93.38 178 ARG A O 1
ATOM 1371 N N . LEU A 1 179 ? 21.892 4.263 -23.912 1.00 89.88 179 LEU A N 1
ATOM 1372 C CA . LEU A 1 179 ? 22.328 3.319 -22.879 1.00 89.88 179 LEU A CA 1
ATOM 1373 C C . LEU A 1 179 ? 23.486 2.466 -23.386 1.00 89.88 179 LEU A C 1
ATOM 1375 O O . LEU A 1 179 ? 24.548 2.507 -22.778 1.00 89.88 179 LEU A O 1
ATOM 1379 N N . GLU A 1 180 ? 23.331 1.822 -24.543 1.00 91.50 180 GLU A N 1
ATOM 1380 C CA . GLU A 1 180 ? 24.393 1.006 -25.150 1.00 91.50 180 GLU A CA 1
ATOM 1381 C C . GLU A 1 180 ? 25.662 1.831 -25.415 1.00 91.50 180 GLU A C 1
ATOM 1383 O O . GLU A 1 180 ? 26.783 1.382 -25.204 1.00 91.50 180 GLU A O 1
ATOM 1388 N N . GLN A 1 181 ? 25.505 3.092 -25.830 1.00 94.44 181 GLN A N 1
ATOM 1389 C CA . GLN A 1 181 ? 26.643 3.980 -26.059 1.00 94.44 181 GLN A CA 1
ATOM 1390 C C . GLN A 1 181 ? 27.399 4.350 -24.770 1.00 94.44 181 GLN A C 1
ATOM 1392 O O . GLN A 1 181 ? 28.620 4.506 -24.805 1.00 94.44 181 GLN A O 1
ATOM 1397 N N . LEU A 1 182 ? 26.687 4.600 -23.666 1.00 93.25 182 LEU A N 1
ATOM 1398 C CA . LEU A 1 182 ? 27.281 5.084 -22.412 1.00 93.25 182 LEU A CA 1
ATOM 1399 C C . LEU A 1 182 ? 27.708 3.946 -21.479 1.00 93.25 182 LEU A C 1
ATOM 1401 O O . LEU A 1 182 ? 28.666 4.111 -20.729 1.00 93.25 182 LEU A O 1
ATOM 1405 N N . CYS A 1 183 ? 27.019 2.812 -21.556 1.00 91.88 183 CYS A N 1
ATOM 1406 C CA . CYS A 1 183 ? 27.191 1.625 -20.726 1.00 91.88 183 CYS A CA 1
ATOM 1407 C C . CYS A 1 183 ? 27.319 0.368 -21.611 1.00 91.88 183 CYS A C 1
ATOM 1409 O O . CYS A 1 183 ? 26.478 -0.532 -21.516 1.00 91.88 183 CYS A O 1
ATOM 1411 N N . PRO A 1 184 ? 28.330 0.317 -22.502 1.00 94.06 184 PRO A N 1
ATOM 1412 C CA . PRO A 1 184 ? 28.451 -0.740 -23.501 1.00 94.06 184 PRO A CA 1
ATOM 1413 C C . PRO A 1 184 ? 28.681 -2.100 -22.847 1.00 94.06 184 PRO A C 1
ATOM 1415 O O . PRO A 1 184 ? 29.573 -2.241 -22.009 1.00 94.06 184 PRO A O 1
ATOM 1418 N N . GLY A 1 185 ? 27.898 -3.100 -23.260 1.00 88.81 185 GLY A N 1
ATOM 1419 C CA . GLY A 1 185 ? 28.028 -4.477 -22.773 1.00 88.81 185 GLY A CA 1
ATOM 1420 C C . GLY A 1 185 ? 27.727 -4.670 -21.284 1.00 88.81 185 GLY A C 1
ATOM 1421 O O . GLY A 1 185 ? 28.173 -5.659 -20.715 1.00 88.81 185 GLY A O 1
ATOM 1422 N N . LEU A 1 186 ? 27.019 -3.728 -20.652 1.00 84.81 186 LEU A N 1
ATOM 1423 C CA . LEU A 1 186 ? 26.585 -3.846 -19.256 1.00 84.81 186 LEU A CA 1
ATOM 1424 C C . LEU A 1 186 ? 25.128 -4.325 -19.118 1.00 84.81 186 LEU A C 1
ATOM 1426 O O . LEU A 1 186 ? 24.613 -4.390 -18.008 1.00 84.81 186 LEU A O 1
ATOM 1430 N N . GLU A 1 187 ? 24.445 -4.660 -20.215 1.00 80.69 187 GLU A N 1
ATOM 1431 C CA . GLU A 1 187 ? 23.086 -5.208 -20.155 1.00 80.69 187 GLU A CA 1
ATOM 1432 C C . GLU A 1 187 ? 23.064 -6.503 -19.319 1.00 80.69 187 GLU A C 1
ATOM 1434 O O . GLU A 1 187 ? 23.802 -7.446 -19.592 1.00 80.69 187 GLU A O 1
ATOM 1439 N N . GLY A 1 188 ? 22.230 -6.543 -18.278 1.00 75.75 188 GLY A N 1
ATOM 1440 C CA . GLY A 1 188 ? 22.098 -7.677 -17.363 1.00 75.75 188 GLY A CA 1
ATOM 1441 C C . GLY A 1 188 ? 23.213 -7.833 -16.319 1.00 75.75 188 GLY A C 1
ATOM 1442 O O . GLY A 1 188 ? 23.161 -8.778 -15.532 1.00 75.75 188 GLY A O 1
ATOM 1443 N N . GLU A 1 189 ? 24.189 -6.919 -16.266 1.00 82.50 189 GLU A N 1
ATOM 1444 C CA . GLU A 1 189 ? 25.357 -6.993 -15.365 1.00 82.50 189 GLU A CA 1
ATOM 1445 C C . GLU A 1 189 ? 25.088 -6.441 -13.943 1.00 82.50 189 GLU A C 1
ATOM 1447 O O . GLU A 1 189 ? 26.016 -6.098 -13.204 1.00 82.50 189 GLU A O 1
ATOM 1452 N N . GLY A 1 190 ? 23.815 -6.334 -13.542 1.00 81.38 190 GLY A N 1
ATOM 1453 C CA . GLY A 1 190 ? 23.387 -5.974 -12.188 1.00 81.38 190 GLY A CA 1
ATOM 1454 C C . GLY A 1 190 ? 23.968 -4.644 -11.699 1.00 81.38 190 GLY A C 1
ATOM 1455 O O . GLY A 1 190 ? 23.880 -3.625 -12.384 1.00 81.38 190 GLY A O 1
ATOM 1456 N N . ASP A 1 191 ? 24.598 -4.671 -10.521 1.00 80.56 191 ASP A N 1
ATOM 1457 C CA . ASP A 1 191 ? 25.103 -3.484 -9.817 1.00 80.56 191 ASP A CA 1
ATOM 1458 C C . ASP A 1 191 ? 26.074 -2.633 -10.665 1.00 80.56 191 ASP A C 1
ATOM 1460 O O . ASP A 1 191 ? 26.052 -1.404 -10.597 1.00 80.56 191 ASP A O 1
ATOM 1464 N N . ILE A 1 192 ? 26.912 -3.256 -11.508 1.00 85.06 192 ILE A N 1
ATOM 1465 C CA . ILE A 1 192 ? 27.890 -2.527 -12.344 1.00 85.06 192 ILE A CA 1
ATOM 1466 C C . ILE A 1 192 ? 27.174 -1.696 -13.414 1.00 85.06 192 ILE A C 1
ATOM 1468 O O . ILE A 1 192 ? 27.580 -0.572 -13.734 1.00 85.06 192 ILE A O 1
ATOM 1472 N N . CYS A 1 193 ? 26.097 -2.242 -13.971 1.00 84.62 193 CYS A N 1
ATOM 1473 C CA . CYS A 1 193 ? 25.252 -1.516 -14.900 1.00 84.62 193 CYS A CA 1
ATOM 1474 C C . CYS A 1 193 ? 24.502 -0.384 -14.195 1.00 84.62 193 CYS A C 1
ATOM 1476 O O . CYS A 1 193 ? 24.477 0.736 -14.716 1.00 84.62 193 CYS A O 1
ATOM 1478 N N . ASP A 1 194 ? 23.981 -0.638 -12.990 1.00 80.06 194 ASP A N 1
ATOM 1479 C CA . ASP A 1 194 ? 23.273 0.371 -12.201 1.00 80.06 194 ASP A CA 1
ATOM 1480 C C . ASP A 1 194 ? 24.164 1.591 -11.925 1.00 80.06 194 ASP A C 1
ATOM 1482 O O . ASP A 1 194 ? 23.780 2.728 -12.222 1.00 80.06 194 ASP A O 1
ATOM 1486 N N . GLU A 1 195 ? 25.402 1.370 -11.471 1.00 84.56 195 GLU A N 1
ATOM 1487 C CA . GLU A 1 195 ? 26.382 2.440 -11.252 1.00 84.56 195 GLU A CA 1
ATOM 1488 C C . GLU A 1 195 ? 26.670 3.252 -12.528 1.00 84.56 195 GLU A C 1
ATOM 1490 O O . GLU A 1 195 ? 26.845 4.479 -12.480 1.00 84.56 195 GLU A O 1
ATOM 1495 N N . CYS A 1 196 ? 26.734 2.587 -13.687 1.00 89.12 196 CYS A N 1
ATOM 1496 C CA . CYS A 1 196 ? 26.957 3.252 -14.967 1.00 89.12 196 CYS A CA 1
ATOM 1497 C C . CYS A 1 196 ? 25.772 4.144 -15.356 1.00 89.12 196 CYS A C 1
ATOM 1499 O O . CYS A 1 196 ? 25.953 5.321 -15.694 1.00 89.12 196 CYS A O 1
ATOM 1501 N N . VAL A 1 197 ? 24.553 3.612 -15.267 1.00 86.50 197 VAL A N 1
ATOM 1502 C CA . VAL A 1 197 ? 23.324 4.347 -15.581 1.00 86.50 197 VAL A CA 1
ATOM 1503 C C . VAL A 1 197 ? 23.164 5.552 -14.655 1.00 86.50 197 VAL A C 1
ATOM 1505 O O . VAL A 1 197 ? 22.862 6.649 -15.134 1.00 86.50 197 VAL A O 1
ATOM 1508 N N . GLU A 1 198 ? 23.437 5.403 -13.355 1.00 83.75 198 GLU A N 1
ATOM 1509 C CA . GLU A 1 198 ? 23.399 6.511 -12.395 1.00 83.75 198 GLU A CA 1
ATOM 1510 C C . GLU A 1 198 ? 24.394 7.620 -12.750 1.00 83.75 198 GLU A C 1
ATOM 1512 O O . GLU A 1 198 ? 24.025 8.800 -12.802 1.00 83.75 198 GLU A O 1
ATOM 1517 N N . ARG A 1 199 ? 25.640 7.255 -13.077 1.00 90.00 199 ARG A N 1
ATOM 1518 C CA . ARG A 1 199 ? 26.681 8.204 -13.506 1.00 90.00 199 ARG A CA 1
ATOM 1519 C C . ARG A 1 199 ? 26.272 8.995 -14.751 1.00 90.00 199 ARG A C 1
ATOM 1521 O O . ARG A 1 199 ? 26.675 10.149 -14.914 1.00 90.00 199 ARG A O 1
ATOM 1528 N N . HIS A 1 200 ? 25.463 8.394 -15.619 1.00 91.19 200 HIS A N 1
ATOM 1529 C CA . HIS A 1 200 ? 25.046 8.954 -16.901 1.00 91.19 200 HIS A CA 1
ATOM 1530 C C . HIS A 1 200 ? 23.597 9.468 -16.943 1.00 91.19 200 HIS A C 1
ATOM 1532 O O . HIS A 1 200 ? 23.131 9.891 -18.008 1.00 91.19 200 HIS A O 1
ATOM 1538 N N . ALA A 1 201 ? 22.905 9.530 -15.799 1.00 84.88 201 ALA A N 1
ATOM 1539 C CA . ALA A 1 201 ? 21.476 9.839 -15.712 1.00 84.88 201 ALA A CA 1
ATOM 1540 C C . ALA A 1 201 ? 21.062 11.112 -16.477 1.00 84.88 201 ALA A C 1
ATOM 1542 O O . ALA A 1 201 ? 20.077 11.106 -17.214 1.00 84.88 201 ALA A O 1
ATOM 1543 N N . GLY A 1 202 ? 21.835 12.200 -16.378 1.00 84.50 202 GLY A N 1
ATOM 1544 C CA . GLY A 1 202 ? 21.531 13.450 -17.088 1.00 84.50 202 GLY A CA 1
ATOM 1545 C C . GLY A 1 202 ? 21.538 13.309 -18.617 1.00 84.50 202 GLY A C 1
ATOM 1546 O O . GLY A 1 202 ? 20.676 13.867 -19.297 1.00 84.50 202 GLY A O 1
ATOM 1547 N N . GLY A 1 203 ? 22.475 12.527 -19.161 1.00 87.50 203 GLY A N 1
ATOM 1548 C CA . GLY A 1 203 ? 22.570 12.267 -20.599 1.00 87.50 203 GLY A CA 1
ATOM 1549 C C . GLY A 1 203 ? 21.456 11.353 -21.102 1.00 87.50 203 GLY A C 1
ATOM 1550 O O . GLY A 1 203 ? 20.948 11.559 -22.201 1.00 87.50 203 GLY A O 1
ATOM 1551 N N . LEU A 1 204 ? 21.051 10.385 -20.284 1.00 86.56 204 LEU A N 1
ATOM 1552 C CA . LEU A 1 204 ? 19.955 9.464 -20.573 1.00 86.56 204 LEU A CA 1
ATOM 1553 C C . LEU A 1 204 ? 18.600 10.185 -20.589 1.00 86.56 204 LEU A C 1
ATOM 1555 O O . LEU A 1 204 ? 17.830 10.041 -21.539 1.00 86.56 204 LEU A O 1
ATOM 1559 N N . ILE A 1 205 ? 18.342 11.051 -19.603 1.00 83.44 205 ILE A N 1
ATOM 1560 C CA . ILE A 1 205 ? 17.116 11.865 -19.531 1.00 83.44 205 ILE A CA 1
ATOM 1561 C C . ILE A 1 205 ? 16.946 12.731 -20.784 1.00 83.44 205 ILE A C 1
ATOM 1563 O O . ILE A 1 205 ? 15.851 12.817 -21.337 1.00 83.44 205 ILE A O 1
ATOM 1567 N N . ALA A 1 206 ? 18.031 13.339 -21.271 1.00 87.56 206 ALA A N 1
ATOM 1568 C CA . ALA A 1 206 ? 18.003 14.155 -22.485 1.00 87.56 206 ALA A CA 1
ATOM 1569 C C . ALA A 1 206 ? 17.612 13.365 -23.753 1.00 87.56 206 ALA A C 1
ATOM 1571 O O . ALA A 1 206 ? 17.219 13.974 -24.744 1.00 87.56 206 ALA A O 1
ATOM 1572 N N . HIS A 1 207 ? 17.687 12.029 -23.720 1.00 90.25 207 HIS A N 1
ATOM 1573 C CA . HIS A 1 207 ? 17.352 11.131 -24.833 1.00 90.25 207 HIS A CA 1
ATOM 1574 C C . HIS A 1 207 ? 16.045 10.356 -24.605 1.00 90.25 207 HIS A C 1
ATOM 1576 O O . HIS A 1 207 ? 15.791 9.340 -25.259 1.00 90.25 207 HIS A O 1
ATOM 1582 N N . GLY A 1 208 ? 15.199 10.852 -23.698 1.00 83.75 208 GLY A N 1
ATOM 1583 C CA . GLY A 1 208 ? 13.876 10.293 -23.436 1.00 83.75 208 GLY A CA 1
ATOM 1584 C C . GLY A 1 208 ? 13.878 9.112 -22.470 1.00 83.75 208 GLY A C 1
ATOM 1585 O O . GLY A 1 208 ? 12.839 8.474 -22.315 1.00 83.75 208 GLY A O 1
ATOM 1586 N N . CYS A 1 209 ? 15.000 8.816 -21.802 1.00 81.94 209 CYS A N 1
ATOM 1587 C CA . CYS A 1 209 ? 14.969 7.859 -20.703 1.00 81.94 209 CYS A CA 1
ATOM 1588 C C . CYS A 1 209 ? 14.165 8.436 -19.516 1.00 81.94 209 CYS A C 1
ATOM 1590 O O . CYS A 1 209 ? 14.309 9.623 -19.198 1.00 81.94 209 CYS A O 1
ATOM 1592 N N . PRO A 1 210 ? 13.333 7.625 -18.839 1.00 72.31 210 PRO A N 1
ATOM 1593 C CA . PRO A 1 210 ? 12.576 8.044 -17.660 1.00 72.31 210 PRO A CA 1
ATOM 1594 C C . PRO A 1 210 ? 13.451 8.675 -16.566 1.00 72.31 210 PRO A C 1
ATOM 1596 O O . PRO A 1 210 ? 14.566 8.233 -16.301 1.00 72.31 210 PRO A O 1
ATOM 1599 N N . LYS A 1 211 ? 12.924 9.713 -15.901 1.00 59.16 211 LYS A N 1
ATOM 1600 C CA . LYS A 1 211 ? 13.693 10.618 -15.024 1.00 59.16 211 LYS A CA 1
ATOM 1601 C C . LYS A 1 211 ? 14.151 10.021 -13.688 1.00 59.16 211 LYS A C 1
ATOM 1603 O O . LYS A 1 211 ? 14.936 10.664 -12.997 1.00 59.16 211 LYS A O 1
ATOM 1608 N N . ARG A 1 212 ? 13.644 8.844 -13.320 1.00 48.69 212 ARG A N 1
ATOM 1609 C CA . ARG A 1 212 ? 14.044 7.986 -12.193 1.00 48.69 212 ARG A CA 1
ATOM 1610 C C . ARG A 1 212 ? 12.998 6.891 -12.034 1.00 48.69 212 ARG A C 1
ATOM 1612 O O . ARG A 1 212 ? 11.821 7.119 -12.301 1.00 48.69 212 ARG A O 1
ATOM 1619 N N . GLY A 1 213 ? 13.444 5.748 -11.538 1.00 45.62 213 GLY A N 1
ATOM 1620 C CA . GLY A 1 213 ? 12.594 4.643 -11.135 1.00 45.62 213 GLY A CA 1
ATOM 1621 C C . GLY A 1 213 ? 13.227 3.308 -11.528 1.00 45.62 213 GLY A C 1
ATOM 1622 O O . GLY A 1 213 ? 13.792 3.216 -12.621 1.00 45.62 213 GLY A O 1
ATOM 1623 N N . PRO A 1 214 ? 13.051 2.263 -10.708 1.00 44.44 214 PRO A N 1
ATOM 1624 C CA . PRO A 1 214 ? 13.425 0.890 -11.025 1.00 44.44 214 PRO A CA 1
ATOM 1625 C C . PRO A 1 214 ? 13.057 0.349 -12.425 1.00 44.44 214 PRO A C 1
ATOM 1627 O O . PRO A 1 214 ? 13.737 -0.590 -12.810 1.00 44.44 214 PRO A O 1
ATOM 1630 N N . PRO A 1 215 ? 12.122 0.866 -13.263 1.00 48.47 215 PRO A N 1
ATOM 1631 C CA . PRO A 1 215 ? 11.981 0.380 -14.651 1.00 48.47 215 PRO A CA 1
ATOM 1632 C C . PRO A 1 215 ? 13.224 0.437 -15.538 1.00 48.47 215 PRO A C 1
ATOM 1634 O O . PRO A 1 215 ? 13.491 -0.522 -16.249 1.00 48.47 215 PRO A O 1
ATOM 1637 N N . VAL A 1 216 ? 13.953 1.557 -15.567 1.00 49.91 216 VAL A N 1
ATOM 1638 C CA . VAL A 1 216 ? 15.022 1.740 -16.575 1.00 49.91 216 VAL A CA 1
ATOM 1639 C C . VAL A 1 216 ? 16.234 0.888 -16.227 1.00 49.91 216 VAL A C 1
ATOM 1641 O O . VAL A 1 216 ? 16.830 0.267 -17.099 1.00 49.91 216 VAL A O 1
ATOM 1644 N N . LEU A 1 217 ? 16.549 0.854 -14.933 1.00 56.75 217 LEU A N 1
ATOM 1645 C CA . LEU A 1 217 ? 17.643 0.085 -14.358 1.00 56.75 217 LEU A CA 1
ATOM 1646 C C . LEU A 1 217 ? 17.313 -1.409 -14.397 1.00 56.75 217 LEU A C 1
ATOM 1648 O O . LEU A 1 217 ? 18.051 -2.172 -14.990 1.00 56.75 217 LEU A O 1
ATOM 1652 N N . SER A 1 218 ? 16.147 -1.842 -13.911 1.00 56.75 218 SER A N 1
ATOM 1653 C CA . SER A 1 218 ? 15.821 -3.278 -13.881 1.00 56.75 218 SER A CA 1
ATOM 1654 C C . SER A 1 218 ? 15.625 -3.920 -15.255 1.00 56.75 218 SER A C 1
ATOM 1656 O O . SER A 1 218 ? 15.928 -5.099 -15.406 1.00 56.75 218 SER A O 1
ATOM 1658 N N . ALA A 1 219 ? 15.124 -3.183 -16.252 1.00 58.84 219 ALA A N 1
ATOM 1659 C CA . ALA A 1 219 ? 14.907 -3.735 -17.588 1.00 58.84 219 AL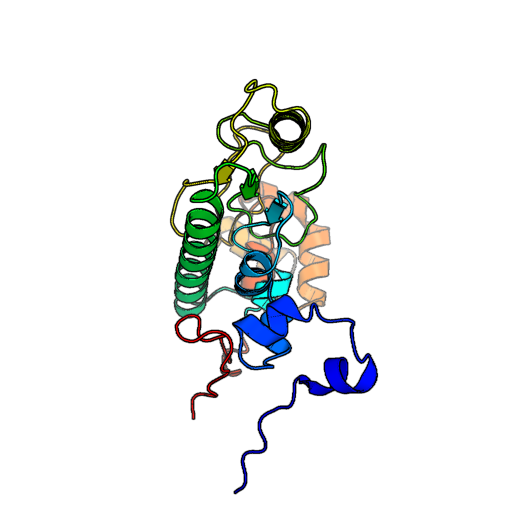A A CA 1
ATOM 1660 C C . ALA A 1 219 ? 16.191 -3.882 -18.405 1.00 58.84 219 ALA A C 1
ATOM 1662 O O . ALA A 1 219 ? 16.254 -4.770 -19.247 1.00 58.84 219 ALA A O 1
ATOM 1663 N N . TYR A 1 220 ? 17.185 -3.023 -18.164 1.00 70.25 220 TYR A N 1
ATOM 1664 C CA . TYR A 1 220 ? 18.458 -3.054 -18.882 1.00 70.25 220 TYR A CA 1
ATOM 1665 C C . TYR A 1 220 ? 19.574 -3.702 -18.053 1.00 70.25 220 TYR A C 1
ATOM 1667 O O . TYR A 1 220 ? 20.302 -4.544 -18.551 1.00 70.25 220 TYR A O 1
ATOM 1675 N N . CYS A 1 221 ? 19.697 -3.357 -16.774 1.00 73.69 221 CYS A N 1
ATOM 1676 C CA . CYS A 1 221 ? 20.722 -3.867 -15.861 1.00 73.69 221 CYS A CA 1
ATOM 1677 C C . CYS A 1 221 ? 20.314 -5.153 -15.135 1.00 73.69 221 CYS A C 1
ATOM 1679 O O . CYS A 1 221 ? 21.175 -5.876 -14.636 1.00 73.69 221 CYS A O 1
ATOM 1681 N N . GLY A 1 222 ? 19.016 -5.466 -15.064 1.00 66.62 222 GLY A N 1
ATOM 1682 C CA . GLY A 1 222 ? 18.543 -6.679 -14.407 1.00 66.62 222 GLY A CA 1
ATOM 1683 C C . GLY A 1 222 ? 18.970 -7.934 -15.165 1.00 66.62 222 GLY A C 1
ATOM 1684 O O . GLY A 1 222 ? 18.689 -8.085 -16.351 1.00 66.62 222 GLY A O 1
ATOM 1685 N N . SER A 1 223 ? 19.613 -8.865 -14.463 1.00 55.22 223 SER A N 1
ATOM 1686 C CA . SER A 1 223 ? 19.825 -10.224 -14.960 1.00 55.22 223 SER A CA 1
ATOM 1687 C C . SER A 1 223 ? 18.469 -10.860 -15.304 1.00 55.22 223 SER A C 1
ATOM 1689 O O . SER A 1 223 ? 17.583 -10.951 -14.450 1.00 55.22 223 SER A O 1
ATOM 1691 N N . LEU A 1 224 ? 18.299 -11.314 -16.552 1.00 53.81 224 LEU A N 1
ATOM 1692 C CA . LEU A 1 224 ? 17.130 -12.069 -17.029 1.00 53.81 224 LEU A CA 1
ATOM 1693 C C . LEU A 1 224 ? 17.108 -13.505 -16.477 1.00 53.81 224 LEU A C 1
ATOM 1695 O O . LEU A 1 224 ? 16.780 -14.450 -17.204 1.00 53.81 224 LEU A O 1
ATOM 1699 N N . ASP A 1 225 ? 17.455 -13.707 -15.206 1.00 51.03 225 ASP A N 1
ATOM 1700 C CA . ASP A 1 225 ? 17.320 -15.016 -14.582 1.00 51.03 225 ASP A CA 1
ATOM 1701 C C . ASP A 1 225 ? 15.838 -15.317 -14.314 1.00 51.03 225 ASP A C 1
ATOM 1703 O O . ASP A 1 225 ? 15.282 -15.124 -13.235 1.00 51.03 225 ASP A O 1
ATOM 1707 N N . THR A 1 226 ? 15.172 -15.761 -15.374 1.00 51.81 226 THR A N 1
ATOM 1708 C CA . THR A 1 226 ? 13.762 -16.158 -15.411 1.00 51.81 226 THR A CA 1
ATOM 1709 C C . THR A 1 226 ? 13.528 -17.548 -14.815 1.00 51.81 226 THR A C 1
ATOM 1711 O O . THR A 1 226 ? 12.395 -18.029 -14.825 1.00 51.81 226 THR A O 1
ATOM 1714 N N . THR A 1 227 ? 14.568 -18.221 -14.305 1.00 47.19 227 THR A N 1
ATOM 1715 C CA . THR A 1 227 ? 14.475 -19.633 -13.899 1.00 47.19 227 THR A CA 1
ATOM 1716 C C . THR A 1 227 ? 14.064 -19.856 -12.446 1.00 47.19 227 THR A C 1
ATOM 1718 O O . THR A 1 227 ? 13.758 -20.989 -12.065 1.00 47.19 227 THR A O 1
ATOM 1721 N N . ILE A 1 228 ? 13.964 -18.801 -11.634 1.00 48.84 228 ILE A N 1
ATOM 1722 C CA . ILE A 1 228 ? 13.501 -18.926 -10.251 1.00 48.84 228 ILE A CA 1
ATOM 1723 C C . ILE A 1 228 ? 11.969 -18.870 -10.227 1.00 48.84 228 ILE A C 1
ATOM 1725 O O . ILE A 1 228 ? 11.357 -17.806 -10.299 1.00 48.84 228 ILE A O 1
ATOM 1729 N N . GLY A 1 229 ? 11.331 -20.038 -10.123 1.00 44.66 229 GLY A N 1
ATOM 1730 C CA . GLY A 1 229 ? 9.896 -20.134 -9.856 1.00 44.66 229 GLY A CA 1
ATOM 1731 C C . GLY A 1 229 ? 9.546 -19.419 -8.547 1.00 44.66 229 GLY A C 1
ATOM 1732 O O . GLY A 1 229 ? 10.063 -19.766 -7.487 1.00 44.66 229 GLY A O 1
ATOM 1733 N N . HIS A 1 230 ? 8.684 -18.405 -8.619 1.00 45.34 230 HIS A N 1
ATOM 1734 C CA . HIS A 1 230 ? 8.271 -17.620 -7.457 1.00 45.34 230 HIS A CA 1
ATOM 1735 C C . HIS A 1 230 ? 7.205 -18.358 -6.641 1.00 45.34 230 HIS A C 1
ATOM 1737 O O . HIS A 1 230 ? 6.206 -18.829 -7.187 1.00 45.34 230 HIS A O 1
ATOM 1743 N N . VAL A 1 231 ? 7.386 -18.405 -5.319 1.00 54.44 231 VAL A N 1
ATOM 1744 C CA . VAL A 1 231 ? 6.322 -18.772 -4.376 1.00 54.44 231 VAL A CA 1
ATOM 1745 C C . VAL A 1 231 ? 5.604 -17.484 -4.005 1.00 54.44 231 VAL A C 1
ATOM 1747 O O . VAL A 1 231 ? 6.079 -16.717 -3.176 1.00 54.44 231 VAL A O 1
ATOM 1750 N N . VAL A 1 232 ? 4.492 -17.221 -4.681 1.00 57.12 232 VAL A N 1
ATOM 1751 C CA . VAL A 1 232 ? 3.627 -16.083 -4.380 1.00 57.12 232 VAL A CA 1
ATOM 1752 C C . VAL A 1 232 ? 2.664 -16.483 -3.263 1.00 57.12 232 VAL A C 1
ATOM 1754 O O . VAL A 1 232 ? 2.113 -17.585 -3.297 1.00 57.12 232 VAL A O 1
ATOM 1757 N N . CYS A 1 233 ? 2.455 -15.611 -2.272 1.00 70.69 233 CYS A N 1
ATOM 1758 C CA . CYS A 1 233 ? 1.473 -15.859 -1.214 1.00 70.69 233 CYS A CA 1
ATOM 1759 C C . CYS A 1 233 ? 0.078 -16.088 -1.818 1.00 70.69 233 CYS A C 1
ATOM 1761 O O . CYS A 1 233 ? -0.419 -15.261 -2.585 1.00 70.69 233 CYS A O 1
ATOM 1763 N N . ASP A 1 234 ? -0.571 -17.194 -1.450 1.00 66.00 234 ASP A N 1
ATOM 1764 C CA . ASP A 1 234 ? -1.977 -17.423 -1.784 1.00 66.00 234 ASP A CA 1
ATOM 1765 C C . ASP A 1 234 ? -2.848 -16.503 -0.920 1.00 66.00 234 ASP A C 1
ATOM 1767 O O . ASP A 1 234 ? -2.854 -16.601 0.309 1.00 66.00 234 ASP A O 1
ATOM 1771 N N . LEU A 1 235 ? -3.559 -15.584 -1.571 1.00 65.25 235 LEU A N 1
ATOM 1772 C CA . LEU A 1 235 ? -4.426 -14.608 -0.909 1.00 65.25 235 LEU A CA 1
ATOM 1773 C C . LEU A 1 235 ? -5.824 -15.169 -0.605 1.00 65.25 235 LEU A C 1
ATOM 1775 O O . LEU A 1 235 ? -6.576 -14.533 0.130 1.00 65.25 235 LEU A O 1
ATOM 1779 N N . ASN A 1 236 ? -6.186 -16.340 -1.149 1.00 50.72 236 ASN A N 1
ATOM 1780 C CA . ASN A 1 236 ? -7.529 -16.912 -0.998 1.00 50.72 236 ASN A CA 1
ATOM 1781 C C . ASN A 1 236 ? -7.726 -17.688 0.309 1.00 50.72 236 ASN A C 1
ATOM 1783 O O . ASN A 1 236 ? -8.859 -17.876 0.741 1.00 50.72 236 ASN A O 1
ATOM 1787 N N . ASP A 1 237 ? -6.642 -18.101 0.962 1.00 47.19 237 ASP A N 1
ATOM 1788 C CA . ASP A 1 237 ? -6.665 -18.767 2.259 1.00 47.19 237 ASP A CA 1
ATOM 1789 C C . ASP A 1 237 ? -5.644 -18.075 3.151 1.00 47.19 237 ASP A C 1
ATOM 1791 O O . ASP A 1 237 ? -4.447 -18.288 2.973 1.00 47.19 237 ASP A O 1
ATOM 1795 N N . GLY A 1 238 ? -6.103 -17.264 4.110 1.00 45.81 238 GLY A N 1
ATOM 1796 C CA . GLY A 1 238 ? -5.254 -16.614 5.109 1.00 45.81 238 GLY A CA 1
ATOM 1797 C C . GLY A 1 238 ? -4.034 -17.438 5.509 1.00 45.81 238 GLY A C 1
ATOM 1798 O O . GLY A 1 238 ? -4.160 -18.374 6.296 1.00 45.81 238 GLY A O 1
ATOM 1799 N N . ALA A 1 239 ? -2.881 -17.085 4.939 1.00 41.84 239 ALA A N 1
ATOM 1800 C CA . ALA A 1 239 ? -1.567 -17.648 5.218 1.00 41.84 239 ALA A CA 1
ATOM 1801 C C . ALA A 1 239 ? -1.476 -19.192 5.230 1.00 41.84 239 ALA A C 1
ATOM 1803 O O . ALA A 1 239 ? -1.066 -19.801 6.221 1.00 41.84 239 ALA A O 1
ATOM 1804 N N . ARG A 1 240 ? -1.742 -19.850 4.096 1.00 37.47 240 ARG A N 1
ATOM 1805 C CA . ARG A 1 240 ? -1.041 -21.108 3.784 1.00 37.47 240 ARG A CA 1
ATOM 1806 C C . ARG A 1 240 ? -0.240 -20.961 2.501 1.00 37.47 240 ARG A C 1
ATOM 1808 O O . ARG A 1 240 ? -0.792 -21.051 1.412 1.00 37.47 240 ARG A O 1
ATOM 1815 N N . GLU A 1 241 ? 1.075 -20.817 2.648 1.00 39.62 241 GLU A N 1
ATOM 1816 C CA . GLU A 1 241 ? 2.037 -21.099 1.582 1.00 39.62 241 GLU A CA 1
ATOM 1817 C C . GLU A 1 241 ? 1.784 -22.521 1.062 1.00 39.62 241 GLU A C 1
ATOM 1819 O O . GLU A 1 241 ? 2.175 -23.521 1.670 1.00 39.62 241 GLU A O 1
ATOM 1824 N N . ARG A 1 242 ? 1.070 -22.643 -0.058 1.00 38.47 242 ARG A N 1
ATOM 1825 C CA . ARG A 1 242 ? 1.078 -23.874 -0.839 1.00 38.47 242 ARG A CA 1
ATOM 1826 C C . ARG A 1 242 ? 2.202 -23.732 -1.846 1.00 38.47 242 ARG A C 1
ATOM 1828 O O . ARG A 1 242 ? 2.061 -23.028 -2.837 1.00 38.47 242 ARG A O 1
ATOM 1835 N N . HIS A 1 243 ? 3.311 -24.420 -1.604 1.00 35.22 243 HIS A N 1
ATOM 1836 C CA . HIS A 1 243 ? 4.307 -24.624 -2.648 1.00 35.22 243 HIS A CA 1
ATOM 1837 C C . HIS A 1 243 ? 3.641 -25.369 -3.815 1.00 35.22 243 HIS A C 1
ATOM 1839 O O . HIS A 1 243 ? 3.200 -26.513 -3.656 1.00 35.22 243 HIS A O 1
ATOM 1845 N N . SER A 1 244 ? 3.535 -24.715 -4.974 1.00 31.45 244 SER A N 1
ATOM 1846 C CA . SER A 1 244 ? 3.236 -25.394 -6.233 1.00 31.45 244 SER A CA 1
ATOM 1847 C C . SER A 1 244 ? 4.361 -26.386 -6.519 1.00 31.45 244 SER A C 1
ATOM 1849 O O . SER A 1 244 ? 5.537 -26.030 -6.441 1.00 31.45 244 SER A O 1
ATOM 1851 N N . LYS A 1 245 ? 3.982 -27.638 -6.780 1.00 32.22 245 LYS A N 1
ATOM 1852 C CA . LYS A 1 245 ? 4.891 -28.671 -7.283 1.00 32.22 245 LYS A CA 1
ATOM 1853 C C . LYS A 1 245 ? 5.241 -28.414 -8.737 1.00 32.22 245 LYS A C 1
ATOM 1855 O O . LYS A 1 245 ? 4.336 -27.941 -9.459 1.00 32.22 245 LYS A O 1
#

pLDDT: mean 80.93, std 17.92, range [31.45, 97.81]

Organism: NCBI:txid221442

InterPro domains:
  IPR004963 Pectinacetylesterase/NOTUM [PF03283] (31-153)

Secondary structure (DSSP, 8-state):
-------THHHHHHH-----HHHHHHTTT-HHHHHSHHHHGGG--S--EEE--TB-HHHHHHTT--TTSPPPHHHHHHHHHHHHHHHHHHHHHHTSTT-EEEE---B-SSTT-STTTSPPBTTB-HHHHHHHHHTT--SS-SEEE--S-SS-----SSS-PPPPPPP-SPPPHHHHHHHHHHSTT-TT-THHHHHHHHHTHHHHHTTT--SSSHHHHHHHTS---TTS---PPPSSSTT------

Radius of gyration: 21.19 Å; Cα contacts (8 Å, |Δi|>4): 337; chains: 1; bounding box: 46×56×54 Å